Protein AF-0000000081456941 (afdb_homodimer)

Organism: Populus tomentosa (NCBI:txid118781)

pLDDT: mean 88.55, std 9.68, range [48.91, 98.5]

Structure (mmCIF, N/CA/C/O backbone):
data_AF-0000000081456941-model_v1
#
loop_
_entity.id
_entity.type
_entity.pdbx_description
1 polymer 'CASP-like protein'
#
loop_
_atom_site.group_PDB
_atom_site.id
_atom_site.type_symbol
_atom_site.label_atom_id
_atom_site.label_alt_id
_atom_site.label_comp_id
_atom_site.label_asym_id
_atom_site.label_entity_id
_atom_site.label_seq_id
_atom_site.pdbx_PDB_ins_code
_atom_site.Cartn_x
_atom_site.Cartn_y
_atom_site.Cartn_z
_atom_site.occupancy
_atom_site.B_iso_or_equiv
_atom_site.auth_seq_id
_atom_site.auth_comp_id
_atom_site.auth_asym_id
_atom_site.auth_atom_id
_atom_site.pdbx_PDB_model_num
ATOM 1 N N . MET A 1 1 ? -12.617 25.594 14.82 1 48.91 1 MET A N 1
ATOM 2 C CA . MET A 1 1 ? -11.734 24.562 14.281 1 48.91 1 MET A CA 1
ATOM 3 C C . MET A 1 1 ? -12.297 24 12.984 1 48.91 1 MET A C 1
ATOM 5 O O . MET A 1 1 ? -13.484 23.688 12.891 1 48.91 1 MET A O 1
ATOM 9 N N . ASP A 1 2 ? -11.742 24.172 11.812 1 57.53 2 ASP A N 1
ATOM 10 C CA . ASP A 1 2 ? -12.273 23.844 10.492 1 57.53 2 ASP A CA 1
ATOM 11 C C . ASP A 1 2 ? -12.57 22.359 10.367 1 57.53 2 ASP A C 1
ATOM 13 O O . ASP A 1 2 ? -11.68 21.531 10.555 1 57.53 2 ASP A O 1
ATOM 17 N N . ASP A 1 3 ? -13.789 21.969 10.523 1 68.81 3 ASP A N 1
ATOM 18 C CA . ASP A 1 3 ? -14.312 20.609 10.398 1 68.81 3 ASP A CA 1
ATOM 19 C C . ASP A 1 3 ? -13.906 19.984 9.07 1 68.81 3 ASP A C 1
ATOM 21 O O . ASP A 1 3 ? -14.117 20.578 8.008 1 68.81 3 ASP A O 1
ATOM 25 N N . VAL A 1 4 ? -12.93 19.141 8.945 1 76.06 4 VAL A N 1
ATOM 26 C CA . VAL A 1 4 ? -12.586 18.391 7.746 1 76.06 4 VAL A CA 1
ATOM 27 C C . VAL A 1 4 ? -13.633 17.297 7.5 1 76.06 4 VAL A C 1
ATOM 29 O O . VAL A 1 4 ? -13.797 16.391 8.312 1 76.06 4 VAL A O 1
ATOM 32 N N . PRO A 1 5 ? -14.383 17.562 6.379 1 79.94 5 PRO A N 1
ATOM 33 C CA . PRO A 1 5 ? -15.344 16.5 6.051 1 79.94 5 PRO A CA 1
ATOM 34 C C . PRO A 1 5 ? -14.688 15.141 5.852 1 79.94 5 PRO A C 1
ATOM 36 O O . PRO A 1 5 ? -13.641 15.047 5.203 1 79.94 5 PRO A O 1
ATOM 39 N N . GLY A 1 6 ? -15.148 14.102 6.645 1 83.69 6 GLY A N 1
ATOM 40 C CA . GLY A 1 6 ? -14.586 12.766 6.512 1 83.69 6 GLY A CA 1
ATOM 41 C C . GLY A 1 6 ? -13.75 12.344 7.707 1 83.69 6 GLY A C 1
ATOM 42 O O . GLY A 1 6 ? -13.359 11.188 7.82 1 83.69 6 GLY A O 1
ATOM 43 N N . SER A 1 7 ? -13.508 13.359 8.445 1 86.44 7 SER A N 1
ATOM 44 C CA . SER A 1 7 ? -12.766 13.023 9.656 1 86.44 7 SER A CA 1
ATOM 45 C C . SER A 1 7 ? -13.656 12.305 10.664 1 86.44 7 SER 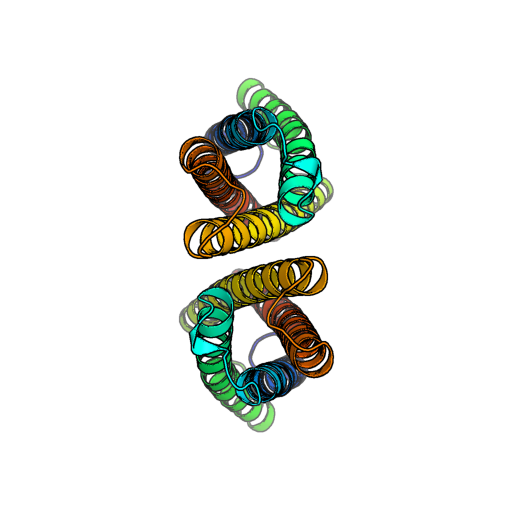A C 1
ATOM 47 O O . SER A 1 7 ? -14.883 12.258 10.5 1 86.44 7 SER A O 1
ATOM 49 N N . VAL A 1 8 ? -12.977 11.773 11.562 1 88.12 8 VAL A N 1
ATOM 50 C CA . VAL A 1 8 ? -13.664 10.969 12.57 1 88.12 8 VAL A CA 1
ATOM 51 C C . VAL A 1 8 ? -14.758 11.797 13.234 1 88.12 8 VAL A C 1
ATOM 53 O O . VAL A 1 8 ? -14.547 12.969 13.555 1 88.12 8 VAL A O 1
ATOM 56 N N . GLY A 1 9 ? -15.984 11.32 13.305 1 88.31 9 GLY A N 1
ATOM 57 C CA . GLY A 1 9 ? -17.094 11.992 13.961 1 88.31 9 GLY A CA 1
ATOM 58 C C . GLY A 1 9 ? -18.031 12.695 12.992 1 88.31 9 GLY A C 1
ATOM 59 O O . GLY A 1 9 ? -18.953 13.398 13.406 1 88.31 9 GLY A O 1
ATOM 60 N N . THR A 1 10 ? -17.797 12.531 11.742 1 90.88 10 THR A N 1
ATOM 61 C CA . THR A 1 10 ? -18.656 13.148 10.734 1 90.88 10 THR A CA 1
ATOM 62 C C . THR A 1 10 ? -19.5 12.086 10.016 1 90.88 10 THR A C 1
ATOM 64 O O . THR A 1 10 ? -19.234 10.891 10.141 1 90.88 10 THR A O 1
ATOM 67 N N . SER A 1 11 ? -20.5 12.547 9.328 1 91.69 11 SER A N 1
ATOM 68 C CA . SER A 1 11 ? -21.344 11.641 8.562 1 91.69 11 SER A CA 1
ATOM 69 C C . SER A 1 11 ? -20.578 11.016 7.406 1 91.69 11 SER A C 1
ATOM 71 O O . SER A 1 11 ? -20.812 9.852 7.055 1 91.69 11 SER A O 1
ATOM 73 N N . ALA A 1 12 ? -19.672 11.742 6.844 1 92.56 12 ALA A N 1
ATOM 74 C CA . ALA A 1 12 ? -18.859 11.227 5.742 1 92.56 12 ALA A CA 1
ATOM 75 C C . ALA A 1 12 ? -17.953 10.102 6.215 1 92.56 12 ALA A C 1
ATOM 77 O O . ALA A 1 12 ? -17.797 9.094 5.52 1 92.56 12 ALA A O 1
ATOM 78 N N . SER A 1 13 ? -17.422 10.336 7.316 1 93.94 13 SER A N 1
ATOM 79 C CA . SER A 1 13 ? -16.578 9.281 7.887 1 93.94 13 SER A CA 1
ATOM 80 C C . SER A 1 13 ? -17.406 8.039 8.195 1 93.94 13 SER A C 1
ATOM 82 O O . SER A 1 13 ? -16.938 6.914 7.992 1 93.94 13 SER A O 1
ATOM 84 N N . PHE A 1 14 ? -18.562 8.234 8.633 1 94.62 14 PHE A N 1
ATOM 85 C CA . PHE A 1 14 ? -19.453 7.125 8.922 1 94.62 14 PHE A CA 1
ATOM 86 C C . PHE A 1 14 ? -19.75 6.328 7.652 1 94.62 14 PHE A C 1
ATOM 88 O O . PHE A 1 14 ? -19.719 5.094 7.668 1 94.62 14 PHE A O 1
ATOM 95 N N . SER A 1 15 ? -20.016 6.984 6.602 1 95.56 15 SER A N 1
ATOM 96 C CA . SER A 1 15 ? -20.266 6.332 5.32 1 95.56 15 SER A CA 1
ATOM 97 C C . SER A 1 15 ? -19.047 5.574 4.824 1 95.56 15 SER A C 1
ATOM 99 O O . SER A 1 15 ? -19.172 4.48 4.266 1 95.56 15 SER A O 1
ATOM 101 N N . LEU A 1 16 ? -17.891 6.129 4.965 1 96.19 16 LEU A N 1
ATOM 102 C CA . LEU A 1 16 ? -16.656 5.473 4.562 1 96.19 16 LEU A CA 1
ATOM 103 C C . LEU A 1 16 ? -16.453 4.168 5.328 1 96.19 16 LEU A C 1
ATOM 105 O O . LEU A 1 16 ? -16.109 3.141 4.738 1 96.19 16 LEU A O 1
ATOM 109 N N . ARG A 1 17 ? -16.734 4.203 6.586 1 96.75 17 ARG A N 1
ATOM 110 C CA . ARG A 1 17 ? -16.562 3.025 7.434 1 96.75 17 ARG A CA 1
ATOM 111 C C . ARG A 1 17 ? -17.562 1.941 7.074 1 96.75 17 ARG A C 1
ATOM 113 O O . ARG A 1 17 ? -17.234 0.754 7.066 1 96.75 17 ARG A O 1
ATOM 120 N N . LEU A 1 18 ? -18.719 2.355 6.777 1 96.81 18 LEU A N 1
ATOM 121 C CA . LEU A 1 18 ? -19.719 1.388 6.367 1 96.81 18 LEU A CA 1
ATOM 122 C C . LEU A 1 18 ? -19.328 0.71 5.059 1 96.81 18 LEU A C 1
ATOM 124 O O . LEU A 1 18 ? -19.5 -0.5 4.902 1 96.81 18 LEU A O 1
ATOM 128 N N . GLY A 1 19 ? -18.859 1.546 4.227 1 97.31 19 GLY A N 1
ATOM 129 C CA . GLY A 1 19 ? -18.375 0.982 2.979 1 97.31 19 GLY A CA 1
ATOM 130 C C . GLY A 1 19 ? -17.25 -0.016 3.178 1 97.31 19 GLY A C 1
ATOM 131 O O . GLY A 1 19 ? -17.219 -1.067 2.533 1 97.31 19 GLY A O 1
ATOM 132 N N . GLN A 1 20 ? -16.344 0.307 4.043 1 97.38 20 GLN A N 1
ATOM 133 C CA . GLN A 1 20 ? -15.242 -0.598 4.363 1 97.38 20 GLN A CA 1
ATOM 134 C C . GLN A 1 20 ? -15.766 -1.934 4.887 1 97.38 20 GLN A C 1
ATOM 136 O O . GLN A 1 20 ? -15.266 -2.994 4.504 1 97.38 20 GLN A O 1
ATOM 141 N N . ILE A 1 21 ? -16.766 -1.88 5.695 1 97.94 21 ILE A N 1
ATOM 142 C CA . ILE A 1 21 ? -17.328 -3.088 6.281 1 97.94 21 ILE A CA 1
ATOM 143 C C . ILE A 1 21 ? -17.984 -3.932 5.191 1 97.94 21 ILE A C 1
ATOM 145 O O . ILE A 1 21 ? -17.781 -5.148 5.133 1 97.94 21 ILE A O 1
ATOM 149 N N . ILE A 1 22 ? -18.641 -3.309 4.336 1 98.25 22 ILE A N 1
ATOM 150 C CA . ILE A 1 22 ? -19.391 -4.008 3.289 1 98.25 22 ILE A CA 1
ATOM 151 C C . ILE A 1 22 ? -18.406 -4.668 2.32 1 98.25 22 ILE A C 1
ATOM 153 O O . ILE A 1 22 ? -18.531 -5.859 2.018 1 98.25 22 ILE A O 1
ATOM 157 N N . PHE A 1 23 ? -17.422 -3.967 1.903 1 98.5 23 PHE A N 1
ATOM 158 C CA . PHE A 1 23 ? -16.484 -4.496 0.917 1 98.5 23 PHE A CA 1
ATOM 159 C C . PHE A 1 23 ? -15.57 -5.539 1.545 1 98.5 23 PHE A C 1
ATOM 161 O O . PHE A 1 23 ? -15.211 -6.523 0.897 1 98.5 23 PHE A O 1
ATOM 168 N N . SER A 1 24 ? -15.211 -5.32 2.758 1 98.06 24 SER A N 1
ATOM 169 C CA . SER A 1 24 ? -14.391 -6.32 3.43 1 98.06 24 SER A CA 1
ATOM 170 C C . SER A 1 24 ? -15.172 -7.605 3.676 1 98.06 24 SER A C 1
ATOM 172 O O . SER A 1 24 ? -14.641 -8.703 3.516 1 98.06 24 SER A O 1
ATOM 174 N N . SER A 1 25 ? -16.406 -7.473 4.059 1 97.69 25 SER A N 1
ATOM 175 C CA . SER A 1 25 ? -17.25 -8.648 4.27 1 97.69 25 SER A CA 1
ATOM 176 C C . SER A 1 25 ? -17.484 -9.398 2.963 1 97.69 25 SER A C 1
ATOM 178 O O . SER A 1 25 ? -17.438 -10.633 2.934 1 97.69 25 SER A O 1
ATOM 180 N N . ALA A 1 26 ? -17.734 -8.648 1.964 1 97.38 26 ALA A N 1
ATOM 181 C CA . ALA A 1 26 ? -17.922 -9.266 0.653 1 97.38 26 ALA A CA 1
ATOM 182 C C . ALA A 1 26 ? -16.656 -10.016 0.217 1 97.38 26 ALA A C 1
ATOM 184 O O . ALA A 1 26 ? -16.75 -11.141 -0.288 1 97.38 26 ALA A O 1
ATOM 185 N N . SER A 1 27 ? -15.516 -9.383 0.381 1 96.81 27 SER A N 1
ATOM 186 C CA . SER A 1 27 ? -14.258 -10.039 0.045 1 96.81 27 SER A CA 1
ATOM 187 C C . SER A 1 27 ? -14.086 -11.344 0.814 1 96.81 27 SER A C 1
ATOM 189 O O . SER A 1 27 ? -13.719 -12.367 0.235 1 96.81 27 SER A O 1
ATOM 191 N N . LEU A 1 28 ? -14.398 -11.281 2.043 1 94.62 28 LEU A N 1
ATOM 192 C CA . LEU A 1 28 ? -14.297 -12.469 2.887 1 94.62 28 LEU A CA 1
ATOM 193 C C . LEU A 1 28 ? -15.266 -13.547 2.426 1 94.62 28 LEU A C 1
ATOM 195 O O . LEU A 1 28 ? -14.906 -14.727 2.369 1 94.62 28 LEU A O 1
ATOM 199 N N . LEU A 1 29 ? -16.406 -13.156 2.092 1 93.75 29 LEU A N 1
ATOM 200 C CA . LEU A 1 29 ? -17.453 -14.094 1.665 1 93.75 29 LEU A CA 1
ATOM 201 C C . LEU A 1 29 ? -17.047 -14.805 0.377 1 93.75 29 LEU A C 1
ATOM 203 O O . LEU A 1 29 ? -17.094 -16.031 0.3 1 93.75 29 LEU A O 1
ATOM 207 N N . PHE A 1 30 ? -16.594 -14.031 -0.588 1 92.94 30 PHE A N 1
ATOM 208 C CA . PHE A 1 30 ? -16.219 -14.609 -1.876 1 92.94 30 PHE A CA 1
ATOM 209 C C . PHE A 1 30 ? -14.984 -15.492 -1.741 1 92.94 30 PHE A C 1
ATOM 211 O O . PHE A 1 30 ? -14.852 -16.484 -2.457 1 92.94 30 PHE A O 1
ATOM 218 N N . MET A 1 31 ? -14.109 -15.117 -0.838 1 91 31 MET A N 1
ATOM 219 C CA . MET A 1 31 ? -12.914 -15.93 -0.621 1 91 31 MET A CA 1
ATOM 220 C C . MET A 1 31 ? -13.258 -17.219 0.102 1 91 31 MET A C 1
ATOM 222 O O . MET A 1 31 ? -12.68 -18.266 -0.182 1 91 31 MET A O 1
ATOM 226 N N . SER A 1 32 ? -14.117 -17.25 0.944 1 85.06 32 SER A N 1
ATOM 227 C CA . SER A 1 32 ? -14.422 -18.391 1.783 1 85.06 32 SER A CA 1
ATOM 228 C C . SER A 1 32 ? -15.352 -19.375 1.066 1 85.06 32 SER A C 1
ATOM 230 O O . SER A 1 32 ? -15.43 -20.547 1.434 1 85.06 32 SER A O 1
ATOM 232 N N . LEU A 1 33 ? -16 -18.906 0.105 1 80.62 33 LEU A N 1
ATOM 233 C CA . LEU A 1 33 ? -16.859 -19.812 -0.657 1 80.62 33 LEU A CA 1
ATOM 234 C C . LEU A 1 33 ? -16.031 -20.734 -1.546 1 80.62 33 LEU A C 1
ATOM 236 O O . LEU A 1 33 ? -16.547 -21.719 -2.076 1 80.62 33 LEU A O 1
ATOM 240 N N . GLY A 1 34 ? -14.734 -20.562 -1.394 1 64.81 34 GLY A N 1
ATOM 241 C CA . GLY A 1 34 ? -13.852 -21.391 -2.203 1 64.81 34 GLY A CA 1
ATOM 242 C C . GLY A 1 34 ? -13.328 -22.609 -1.462 1 64.81 34 GLY A C 1
ATOM 243 O O . GLY A 1 34 ? -13.211 -22.594 -0.235 1 64.81 34 GLY A O 1
ATOM 244 N N . VAL A 1 35 ? -13.242 -23.766 -2.105 1 64.75 35 VAL A N 1
ATOM 245 C CA . VAL A 1 35 ? -12.938 -25.078 -1.555 1 64.75 35 VAL A CA 1
ATOM 246 C C . VAL A 1 35 ? -11.492 -25.109 -1.058 1 64.75 35 VAL A C 1
ATOM 248 O O . VAL A 1 35 ? -11.203 -25.672 0 1 64.75 35 VAL A O 1
ATOM 251 N N . GLU A 1 36 ? -10.523 -24.516 -1.86 1 70.06 36 GLU A N 1
ATOM 252 C CA . GLU A 1 36 ? -9.133 -24.812 -1.527 1 70.06 36 GLU A CA 1
ATOM 253 C C . GLU A 1 36 ? -8.359 -23.547 -1.211 1 70.06 36 GLU A C 1
ATOM 255 O O . GLU A 1 36 ? -7.176 -23.438 -1.547 1 70.06 36 GLU A O 1
ATOM 260 N N . PHE A 1 37 ? -8.883 -22.625 -0.448 1 68.44 37 PHE A N 1
ATOM 261 C CA . PHE A 1 37 ? -8.172 -21.359 -0.267 1 68.44 37 PHE A CA 1
ATOM 262 C C . PHE A 1 37 ? -7.023 -21.531 0.727 1 68.44 37 PHE A C 1
ATOM 264 O O . PHE A 1 37 ? -6.016 -20.828 0.643 1 68.44 37 PHE A O 1
ATOM 271 N N . TYR A 1 38 ? -7.098 -22.609 1.555 1 74.44 38 TYR A N 1
ATOM 272 C CA . TYR A 1 38 ? -6.105 -22.766 2.611 1 74.44 38 TYR A CA 1
ATOM 273 C C . TYR A 1 38 ? -4.762 -23.203 2.037 1 74.44 38 TYR A C 1
ATOM 275 O O . TYR A 1 38 ? -3.732 -23.109 2.711 1 74.44 38 TYR A O 1
ATOM 283 N N . SER A 1 39 ? -4.738 -23.469 0.807 1 77.75 39 SER A N 1
ATOM 284 C CA . SER A 1 39 ? -3.502 -23.969 0.211 1 77.75 39 SER A CA 1
ATOM 285 C C . SER A 1 39 ? -2.617 -22.812 -0.26 1 77.75 39 SER A C 1
ATOM 287 O O . SER A 1 39 ? -1.428 -23 -0.521 1 77.75 39 SER A O 1
ATOM 289 N N . TYR A 1 40 ? -3.297 -21.609 -0.272 1 84.12 40 TYR A N 1
ATOM 290 C CA . TYR A 1 40 ? -2.525 -20.469 -0.767 1 84.12 40 TYR A CA 1
ATOM 291 C C . TYR A 1 40 ? -2.305 -19.438 0.333 1 84.12 40 TYR A C 1
ATOM 293 O O . TYR A 1 40 ? -3.264 -18.953 0.932 1 84.12 40 TYR A O 1
ATOM 301 N N . THR A 1 41 ? -1.08 -19.062 0.597 1 89.44 41 THR A N 1
ATOM 302 C CA . THR A 1 41 ? -0.713 -18.094 1.632 1 89.44 41 THR A CA 1
ATOM 303 C C . THR A 1 41 ? -1.361 -16.734 1.364 1 89.44 41 THR A C 1
ATOM 305 O O . THR A 1 41 ? -1.803 -16.062 2.295 1 89.44 41 THR A O 1
ATOM 308 N N . ALA A 1 42 ? -1.403 -16.422 0.077 1 92.62 42 ALA A N 1
ATOM 309 C CA . ALA A 1 42 ? -1.988 -15.133 -0.291 1 92.62 42 ALA A CA 1
ATOM 310 C C . ALA A 1 42 ? -3.463 -15.07 0.098 1 92.62 42 ALA A C 1
ATOM 312 O O . ALA A 1 42 ? -3.941 -14.039 0.577 1 92.62 42 ALA A O 1
ATOM 313 N N . PHE A 1 43 ? -4.195 -16.141 -0.033 1 91.88 43 PHE A N 1
ATOM 314 C CA . PHE A 1 43 ? -5.617 -16.188 0.282 1 91.88 43 PHE A CA 1
ATOM 315 C C . PHE A 1 43 ? -5.84 -16.172 1.79 1 91.88 43 PHE A C 1
ATOM 317 O O . PHE A 1 43 ? -6.734 -15.484 2.283 1 91.88 43 PHE A O 1
ATOM 324 N N . CYS A 1 44 ? -4.988 -16.922 2.42 1 92.62 44 CYS A N 1
ATOM 325 C CA . CYS A 1 44 ? -5.066 -16.906 3.877 1 92.62 44 CYS A CA 1
ATOM 326 C C . CYS A 1 44 ? -4.762 -15.516 4.422 1 92.62 44 CYS A C 1
ATOM 328 O O . CYS A 1 44 ? -5.402 -15.062 5.375 1 92.62 44 CYS A O 1
ATOM 330 N N . TYR A 1 45 ? -3.812 -14.883 3.787 1 94.88 45 TYR A N 1
ATOM 331 C CA . TYR A 1 45 ? -3.463 -13.523 4.18 1 94.88 45 TYR A CA 1
ATOM 332 C C . TYR A 1 45 ? -4.641 -12.578 3.969 1 94.88 45 TYR A C 1
ATOM 334 O O . TYR A 1 45 ? -4.969 -11.781 4.852 1 94.88 45 TYR A O 1
ATOM 342 N N . LEU A 1 46 ? -5.281 -12.656 2.898 1 95.62 46 LEU A N 1
ATOM 343 C CA . LEU A 1 46 ? -6.422 -11.797 2.605 1 95.62 46 LEU A CA 1
ATOM 344 C C . LEU A 1 46 ? -7.551 -12.031 3.605 1 95.62 46 LEU A C 1
ATOM 346 O O . LEU A 1 46 ? -8.125 -11.078 4.137 1 95.62 46 LEU A O 1
ATOM 350 N N . VAL A 1 47 ? -7.836 -13.281 3.924 1 94.88 47 VAL A N 1
ATOM 351 C CA . VAL A 1 47 ? -8.906 -13.625 4.855 1 94.88 47 VAL A CA 1
ATOM 352 C C . VAL A 1 47 ? -8.586 -13.07 6.242 1 94.88 47 VAL A C 1
ATOM 354 O O . VAL A 1 47 ? -9.453 -12.5 6.906 1 94.88 47 VAL A O 1
ATOM 357 N N . THR A 1 48 ? -7.348 -13.172 6.617 1 95.06 48 THR A N 1
ATOM 358 C CA . THR A 1 48 ? -6.926 -12.695 7.93 1 95.06 48 THR A CA 1
ATOM 359 C C . THR A 1 48 ? -7.082 -11.18 8.031 1 95.06 48 THR A C 1
ATOM 361 O O . THR A 1 48 ? -7.648 -10.672 9 1 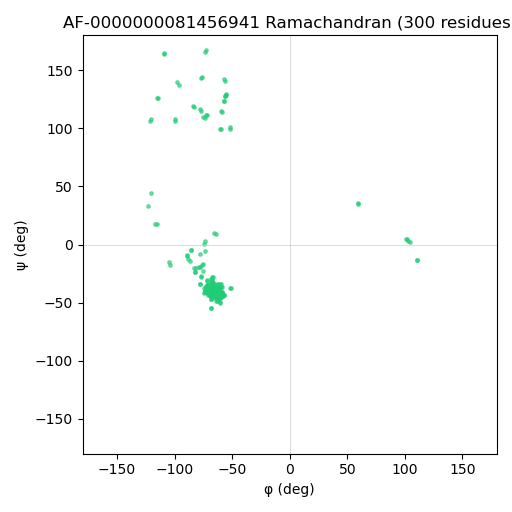95.06 48 THR A O 1
ATOM 364 N N . ILE A 1 49 ? -6.652 -10.516 6.988 1 96.88 49 ILE A N 1
ATOM 365 C CA . ILE A 1 49 ? -6.66 -9.055 7.043 1 96.88 49 ILE A CA 1
ATOM 366 C C . ILE A 1 49 ? -8.094 -8.547 6.922 1 96.88 49 ILE A C 1
ATOM 368 O O . ILE A 1 49 ? -8.477 -7.59 7.605 1 96.88 49 ILE A O 1
ATOM 372 N N . MET A 1 50 ? -8.906 -9.172 6.051 1 97.12 50 MET A N 1
ATOM 373 C CA . MET A 1 50 ? -10.305 -8.766 5.953 1 97.12 50 MET A CA 1
ATOM 374 C C . MET A 1 50 ? -11.039 -9.023 7.27 1 97.12 50 MET A C 1
ATOM 376 O O . MET A 1 50 ? -11.906 -8.242 7.668 1 97.12 50 MET A O 1
ATOM 380 N N . GLY A 1 51 ? -10.68 -10.094 7.898 1 96.06 51 GLY A N 1
ATOM 381 C CA . GLY A 1 51 ? -11.234 -10.375 9.211 1 96.06 51 GLY A CA 1
ATOM 382 C C . GLY A 1 51 ? -10.875 -9.336 10.25 1 96.06 51 GLY A C 1
ATOM 383 O O . GLY A 1 51 ? -11.672 -9.055 11.156 1 96.06 51 GLY A O 1
ATOM 384 N N . LEU A 1 52 ? -9.703 -8.805 10.125 1 96 52 LEU A N 1
ATOM 385 C CA . LEU A 1 52 ? -9.258 -7.766 11.047 1 96 52 LEU A CA 1
ATOM 386 C C . LEU A 1 52 ? -9.875 -6.418 10.688 1 96 52 LEU A C 1
ATOM 388 O O . LEU A 1 52 ? -10.203 -5.629 11.578 1 96 52 LEU A O 1
ATOM 392 N N . ALA A 1 53 ? -10.055 -6.219 9.406 1 97.19 53 ALA A N 1
ATOM 393 C CA . ALA A 1 53 ? -10.562 -4.938 8.914 1 97.19 53 ALA A CA 1
ATOM 394 C C . ALA A 1 53 ? -12.016 -4.73 9.336 1 97.19 53 ALA A C 1
ATOM 396 O O . ALA A 1 53 ? -12.43 -3.602 9.617 1 97.19 53 ALA A O 1
ATOM 397 N N . ILE A 1 54 ? -12.758 -5.73 9.438 1 97.81 54 ILE A N 1
ATOM 398 C CA . ILE A 1 54 ? -14.188 -5.633 9.727 1 97.81 54 ILE A CA 1
ATOM 399 C C . ILE A 1 54 ? -14.391 -5.137 11.156 1 97.81 54 ILE A C 1
ATOM 401 O O . ILE A 1 54 ? -15.062 -4.129 11.383 1 97.81 54 ILE A O 1
ATOM 405 N N . PRO A 1 55 ? -13.82 -5.766 12.164 1 97.62 55 PRO A N 1
ATOM 406 C CA . PRO A 1 55 ? -14.031 -5.234 13.516 1 97.62 55 PRO A CA 1
ATOM 407 C C . PRO A 1 55 ? -13.453 -3.832 13.695 1 97.62 55 PRO A C 1
ATOM 409 O O . PRO A 1 55 ? -14.016 -3.021 14.438 1 97.62 55 PRO A O 1
ATOM 412 N N . TRP A 1 56 ? -12.344 -3.566 13.102 1 96.88 56 TRP A N 1
ATOM 413 C CA . TRP A 1 56 ? -11.766 -2.23 13.203 1 96.88 56 TRP A CA 1
ATOM 414 C C . TRP A 1 56 ? -12.719 -1.184 12.633 1 96.88 56 TRP A C 1
ATOM 416 O O . TRP A 1 56 ? -13.047 -0.203 13.305 1 96.88 56 TRP A O 1
ATOM 426 N N . SER A 1 57 ? -13.203 -1.407 11.477 1 97.12 57 SER A N 1
ATOM 427 C CA . SER A 1 57 ? -14.109 -0.463 10.836 1 97.12 57 SER A CA 1
ATOM 428 C C . SER A 1 57 ? -15.445 -0.4 11.57 1 97.12 57 SER A C 1
ATOM 430 O O . SER A 1 57 ? -16.078 0.66 11.633 1 97.12 57 SER A O 1
ATOM 432 N N . PHE A 1 58 ? -15.844 -1.468 12.141 1 97.31 58 PHE A N 1
ATOM 433 C CA . PHE A 1 58 ? -17.094 -1.508 12.875 1 97.31 58 PHE A CA 1
ATOM 434 C C . PHE A 1 58 ? -17.016 -0.657 14.141 1 97.31 58 PHE A C 1
ATOM 436 O O . PHE A 1 58 ? -17.938 0.112 14.438 1 97.31 58 PHE A O 1
ATOM 443 N N . THR A 1 59 ? -15.969 -0.784 14.805 1 96.5 59 THR A N 1
ATOM 444 C CA . THR A 1 59 ? -15.766 -0.007 16.016 1 96.5 59 THR A CA 1
ATOM 445 C C . THR A 1 59 ? -15.742 1.487 15.711 1 96.5 59 THR A C 1
ATOM 447 O O . THR A 1 59 ? -16.406 2.277 16.391 1 96.5 59 THR A O 1
ATOM 450 N N . LEU A 1 60 ? -15.07 1.8 14.688 1 95.38 60 LEU A N 1
ATOM 451 C CA . LEU A 1 60 ? -14.961 3.211 14.336 1 95.38 60 LEU A CA 1
ATOM 452 C C . LEU A 1 60 ? -16.281 3.736 13.789 1 95.38 60 LEU A C 1
ATOM 454 O O . LEU A 1 60 ? -16.625 4.906 13.984 1 95.38 60 LEU A O 1
ATOM 458 N N . ALA A 1 61 ? -17 2.873 13.156 1 95.81 61 ALA A N 1
ATOM 459 C CA . ALA A 1 61 ? -18.328 3.273 12.68 1 95.81 61 ALA A CA 1
ATOM 460 C C . ALA A 1 61 ? -19.25 3.611 13.844 1 95.81 61 ALA A C 1
ATOM 462 O O . ALA A 1 61 ? -20.031 4.562 13.773 1 95.81 61 ALA A O 1
ATOM 463 N N . ILE A 1 62 ? -19.156 2.869 14.859 1 95.19 62 ILE A N 1
ATOM 464 C CA . ILE A 1 62 ? -19.969 3.131 16.047 1 95.19 62 ILE A CA 1
ATOM 465 C C . ILE A 1 62 ? -19.578 4.477 16.656 1 95.19 62 ILE A C 1
ATOM 467 O O . ILE A 1 62 ? -20.438 5.273 17.016 1 95.19 62 ILE A O 1
ATOM 471 N N . VAL A 1 63 ? -18.297 4.723 16.75 1 92.31 63 VAL A N 1
ATOM 472 C CA . VAL A 1 63 ? -17.797 5.98 17.297 1 92.31 63 VAL A CA 1
ATOM 473 C C . VAL A 1 63 ? -18.281 7.145 16.438 1 92.31 63 VAL A C 1
ATOM 475 O O . VAL A 1 63 ? -18.75 8.156 16.953 1 92.31 63 VAL A O 1
ATOM 478 N N . ASP A 1 64 ? -18.172 6.973 15.172 1 93.12 64 ASP A N 1
ATOM 479 C CA . ASP A 1 64 ? -18.625 8.008 14.25 1 93.12 64 ASP A CA 1
ATOM 480 C C . ASP A 1 64 ? -20.125 8.242 14.375 1 93.12 64 ASP A C 1
ATOM 482 O O . ASP A 1 64 ? -20.578 9.383 14.414 1 93.12 64 ASP A O 1
ATOM 486 N N . GLY A 1 65 ? -20.812 7.176 14.43 1 92.19 65 GLY A N 1
ATOM 487 C CA . GLY A 1 65 ? -22.25 7.285 14.578 1 92.19 65 GLY A CA 1
ATOM 488 C C . GLY A 1 65 ? -22.672 7.977 15.867 1 92.19 65 GLY A C 1
ATOM 489 O O . GLY A 1 65 ? -23.562 8.828 15.867 1 92.19 65 GLY A O 1
ATOM 490 N N . TYR A 1 66 ? -22.016 7.59 16.922 1 91.62 66 TYR A N 1
ATOM 491 C CA . TYR A 1 66 ? -22.297 8.211 18.203 1 91.62 66 TYR A CA 1
ATOM 492 C C . TYR A 1 66 ? -21.984 9.695 18.172 1 91.62 66 TYR A C 1
ATOM 494 O O . TYR A 1 66 ? -22.766 10.516 18.672 1 91.62 66 TYR A O 1
ATOM 502 N N . SER A 1 67 ? -20.922 10.016 17.656 1 90.75 67 SER A N 1
ATOM 503 C CA . SER A 1 67 ? -20.5 11.414 17.578 1 90.75 67 SER A CA 1
ATOM 504 C C . SER A 1 67 ? -21.453 12.234 16.719 1 90.75 67 SER A C 1
ATOM 506 O O . SER A 1 67 ? -21.734 13.398 17.031 1 90.75 67 SER A O 1
ATOM 508 N N . VAL A 1 68 ? -21.922 11.703 15.68 1 89.5 68 VAL A N 1
ATOM 509 C CA . VAL A 1 68 ? -22.859 12.406 14.805 1 89.5 68 VAL A CA 1
ATOM 510 C C . VAL A 1 68 ? -24.188 12.602 15.523 1 89.5 68 VAL A C 1
ATOM 512 O O . VAL A 1 68 ? -24.828 13.648 15.383 1 89.5 68 VAL A O 1
ATOM 515 N N . LEU A 1 69 ? -24.578 11.656 16.281 1 91.12 69 LEU A N 1
ATOM 516 C CA . LEU A 1 69 ? -25.844 11.719 17 1 91.12 69 LEU A CA 1
ATOM 517 C C . LEU A 1 69 ? -25.781 12.734 18.141 1 91.12 69 LEU A C 1
ATOM 519 O O . LEU A 1 69 ? -26.719 13.516 18.328 1 91.12 69 LEU A O 1
ATOM 523 N N . VAL A 1 70 ? -24.656 12.742 18.906 1 89.06 70 VAL A N 1
ATOM 524 C CA . VAL A 1 70 ? -24.531 13.617 20.062 1 89.06 70 VAL A CA 1
ATOM 525 C C . VAL A 1 70 ? -23.938 14.953 19.641 1 89.06 70 VAL A C 1
ATOM 527 O O . VAL A 1 70 ? -24 15.93 20.391 1 89.06 70 VAL A O 1
ATOM 530 N N . LYS A 1 71 ? -23.453 15.133 18.406 1 83.88 71 LYS A N 1
ATOM 531 C CA . LYS A 1 71 ? -22.875 16.359 17.875 1 83.88 71 LYS A CA 1
ATOM 532 C C . LYS A 1 71 ? -21.656 16.797 18.688 1 83.88 71 LYS A C 1
ATOM 534 O O . LYS A 1 71 ? -21.5 17.984 18.984 1 83.88 71 LYS A O 1
ATOM 539 N N . CYS A 1 72 ? -20.875 15.781 19.172 1 80.19 72 CYS A N 1
ATOM 540 C CA . CYS A 1 72 ? -19.641 16.047 19.891 1 80.19 72 CYS A CA 1
ATOM 541 C C . CYS A 1 72 ? -18.453 15.375 19.188 1 80.19 72 CYS A C 1
ATOM 543 O O . CYS A 1 72 ? -18.344 14.148 19.203 1 80.19 72 CYS A O 1
ATOM 545 N N . PRO A 1 73 ? -17.719 16.234 18.578 1 74.88 73 PRO A N 1
ATOM 546 C CA . PRO A 1 73 ? -16.594 15.648 17.859 1 74.88 73 PRO A CA 1
ATOM 547 C C . PRO A 1 73 ? -15.438 15.258 18.781 1 74.88 73 PRO A C 1
ATOM 549 O O . PRO A 1 73 ? -15.242 15.875 19.828 1 74.88 73 PRO A O 1
ATOM 552 N N . ILE A 1 74 ? -14.805 14.148 18.438 1 73.25 74 ILE A N 1
ATOM 553 C CA . ILE A 1 74 ? -13.609 13.703 19.156 1 73.25 74 ILE A CA 1
ATOM 554 C C . ILE A 1 74 ? -12.422 14.586 18.781 1 73.25 74 ILE A C 1
ATOM 556 O O . ILE A 1 74 ? -12.031 14.648 17.609 1 73.25 74 ILE A O 1
ATOM 560 N N . ARG A 1 75 ? -11.977 15.406 19.688 1 75.69 75 ARG A N 1
ATOM 561 C CA . ARG A 1 75 ? -10.914 16.359 19.391 1 75.69 75 ARG A CA 1
ATOM 562 C C . ARG A 1 75 ? -9.664 16.062 20.203 1 75.69 75 ARG A C 1
ATOM 564 O O . ARG A 1 75 ? -8.703 16.828 20.188 1 75.69 75 ARG A O 1
ATOM 571 N N . GLN A 1 76 ? -9.664 14.844 20.703 1 84.44 76 GLN A N 1
ATOM 572 C CA . GLN A 1 76 ? -8.453 14.492 21.453 1 84.44 76 GLN A CA 1
ATOM 573 C C . GLN A 1 76 ? -7.355 14.008 20.5 1 84.44 76 GLN A C 1
ATOM 575 O O . GLN A 1 76 ? -7.512 12.992 19.828 1 84.44 76 GLN A O 1
ATOM 580 N N . PRO A 1 77 ? -6.262 14.703 20.484 1 85.38 77 PRO A N 1
ATOM 581 C CA . PRO A 1 77 ? -5.191 14.383 19.547 1 85.38 77 PRO A CA 1
ATOM 582 C C . PRO A 1 77 ? -4.641 12.977 19.719 1 85.38 77 PRO A C 1
ATOM 584 O O . PRO A 1 77 ? -4.238 12.336 18.75 1 85.38 77 PRO A O 1
ATOM 587 N N . GLY A 1 78 ? -4.598 12.484 20.906 1 88.31 78 GLY A N 1
ATOM 588 C CA . GLY A 1 78 ? -4.113 11.141 21.141 1 88.31 78 GLY A CA 1
ATOM 589 C C . GLY A 1 78 ? -4.961 10.07 20.469 1 88.31 78 GLY A C 1
ATOM 590 O O . GLY A 1 78 ? -4.43 9.148 19.859 1 88.31 78 GLY A O 1
ATOM 591 N N . ILE A 1 79 ? -6.227 10.242 20.672 1 87.75 79 ILE A N 1
ATOM 592 C CA . ILE A 1 79 ? -7.164 9.297 20.078 1 87.75 79 ILE A CA 1
ATOM 593 C C . ILE A 1 79 ? -7.105 9.398 18.547 1 87.75 79 ILE A C 1
ATOM 595 O O . ILE A 1 79 ? -7.109 8.375 17.859 1 87.75 79 ILE A O 1
ATOM 599 N N . LEU A 1 80 ? -6.984 10.555 18.031 1 89.12 80 LEU A N 1
ATOM 600 C CA . LEU A 1 80 ? -6.902 10.773 16.594 1 89.12 80 LEU A CA 1
ATOM 601 C C . LEU A 1 80 ? -5.633 10.156 16.016 1 89.12 80 LEU A C 1
ATOM 603 O O . LEU A 1 80 ? -5.652 9.594 14.922 1 89.12 80 LEU A O 1
ATOM 607 N N . LEU A 1 81 ? -4.602 10.266 16.781 1 88.62 81 LEU A N 1
ATOM 608 C CA . LEU A 1 81 ? -3.344 9.664 16.344 1 88.62 81 LEU A CA 1
ATOM 609 C C . LEU A 1 81 ? -3.469 8.148 16.25 1 88.62 81 LEU A C 1
ATO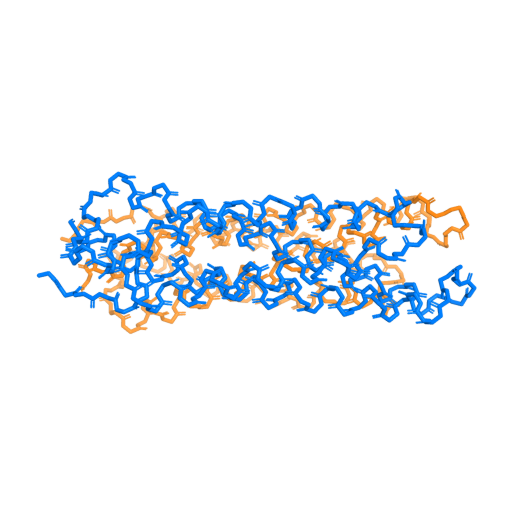M 611 O O . LEU A 1 81 ? -2.955 7.539 15.305 1 88.62 81 LEU A O 1
ATOM 615 N N . ILE A 1 82 ? -4.102 7.559 17.141 1 91.25 82 ILE A N 1
ATOM 616 C CA . ILE A 1 82 ? -4.305 6.113 17.141 1 91.25 82 ILE A CA 1
ATOM 617 C C . ILE A 1 82 ? -5.164 5.715 15.945 1 91.25 82 ILE A C 1
ATOM 619 O O . ILE A 1 82 ? -4.887 4.715 15.273 1 91.25 82 ILE A O 1
ATOM 623 N N . ILE A 1 83 ? -6.121 6.473 15.641 1 92.44 83 ILE A N 1
ATOM 624 C CA . ILE A 1 83 ? -7.031 6.184 14.539 1 92.44 83 ILE A CA 1
ATOM 625 C C . ILE A 1 83 ? -6.289 6.32 13.211 1 92.44 83 ILE A C 1
ATOM 627 O O . ILE A 1 83 ? -6.41 5.465 12.328 1 92.44 83 ILE A O 1
ATOM 631 N N . VAL A 1 84 ? -5.527 7.336 13.125 1 90.38 84 VAL A N 1
ATOM 632 C CA . VAL A 1 84 ? -4.789 7.57 11.891 1 90.38 84 VAL A CA 1
ATOM 633 C C . VAL A 1 84 ? -3.775 6.449 11.672 1 90.38 84 VAL A C 1
ATOM 635 O O . VAL A 1 84 ? -3.674 5.902 10.578 1 90.38 84 VAL A O 1
ATOM 638 N N . LEU A 1 85 ? -3.096 6.074 12.656 1 89.94 85 LEU A N 1
ATOM 639 C CA . LEU A 1 85 ? -2.096 5.016 12.562 1 89.94 85 LEU A CA 1
ATOM 640 C C . LEU A 1 85 ? -2.758 3.668 12.297 1 89.94 85 LEU A C 1
ATOM 642 O O . LEU A 1 85 ? -2.281 2.893 11.461 1 89.94 85 LEU A O 1
ATOM 646 N N . GLY A 1 86 ? -3.795 3.422 12.977 1 92.56 86 GLY A N 1
ATOM 647 C CA . GLY A 1 86 ? -4.531 2.189 12.75 1 92.56 86 GLY A CA 1
ATOM 648 C C . GLY A 1 86 ? -5.078 2.064 11.344 1 92.56 86 GLY A C 1
ATOM 649 O O . GLY A 1 86 ? -4.941 1.016 10.711 1 92.56 86 GLY A O 1
ATOM 650 N N . ASP A 1 87 ? -5.637 3.109 10.836 1 93.69 87 ASP A N 1
ATOM 651 C CA . ASP A 1 87 ? -6.16 3.131 9.477 1 93.69 87 ASP A CA 1
ATOM 652 C C . ASP A 1 87 ? -5.039 2.973 8.453 1 93.69 87 ASP A C 1
ATOM 654 O O . ASP A 1 87 ? -5.195 2.264 7.457 1 93.69 87 ASP A O 1
ATOM 658 N N . TRP A 1 88 ? -3.998 3.582 8.719 1 91.06 88 TRP A N 1
ATOM 659 C CA . TRP A 1 88 ? -2.871 3.52 7.793 1 91.06 88 TRP A CA 1
ATOM 660 C C . TRP A 1 88 ? -2.289 2.109 7.738 1 91.06 88 TRP A C 1
ATOM 662 O O . TRP A 1 88 ? -2.027 1.581 6.656 1 91.06 88 TRP A O 1
ATOM 672 N N . VAL A 1 89 ? -2.09 1.5 8.828 1 92.81 89 VAL A N 1
ATOM 673 C CA . VAL A 1 89 ? -1.553 0.145 8.898 1 92.81 89 VAL A CA 1
ATOM 674 C C . VAL A 1 89 ? -2.521 -0.831 8.234 1 92.81 89 VAL A C 1
ATOM 676 O O . VAL A 1 89 ? -2.111 -1.664 7.422 1 92.81 89 VAL A O 1
ATOM 679 N N . LEU A 1 90 ? -3.717 -0.669 8.57 1 95.25 90 LEU A N 1
ATOM 680 C CA . LEU A 1 90 ? -4.715 -1.574 8.008 1 95.25 90 LEU A CA 1
ATOM 681 C C . LEU A 1 90 ? -4.824 -1.39 6.5 1 95.25 90 LEU A C 1
ATOM 683 O O . LEU A 1 90 ? -4.902 -2.369 5.758 1 95.25 90 LEU A O 1
ATOM 687 N N . SER A 1 91 ? -4.836 -0.185 6.074 1 94.94 91 SER A N 1
ATOM 688 C CA . SER A 1 91 ? -4.906 0.073 4.637 1 94.94 91 SER A CA 1
ATOM 689 C C . SER A 1 91 ? -3.699 -0.508 3.91 1 94.94 91 SER A C 1
ATOM 691 O O . SER A 1 91 ? -3.836 -1.061 2.816 1 94.94 91 SER A O 1
ATOM 693 N N . THR A 1 92 ? -2.543 -0.404 4.488 1 94.88 92 THR A N 1
ATOM 694 C CA . THR A 1 92 ? -1.33 -0.968 3.906 1 94.88 92 THR A CA 1
ATOM 695 C C . THR A 1 92 ? -1.427 -2.488 3.822 1 94.88 92 THR A C 1
ATOM 697 O O . THR A 1 92 ? -1.089 -3.08 2.795 1 94.88 92 THR A O 1
ATOM 700 N N . LEU A 1 93 ? -1.92 -3.037 4.879 1 96.19 93 LEU A N 1
ATOM 701 C CA . LEU A 1 93 ? -2.045 -4.488 4.918 1 96.19 93 LEU A CA 1
ATOM 702 C C . LEU A 1 93 ? -3.107 -4.969 3.934 1 96.19 93 LEU A C 1
ATOM 704 O O . LEU A 1 93 ? -2.939 -6.008 3.289 1 96.19 93 LEU A O 1
ATOM 708 N N . ILE A 1 94 ? -4.164 -4.223 3.814 1 97.75 94 ILE A N 1
ATOM 709 C CA . ILE A 1 94 ? -5.223 -4.578 2.875 1 97.75 94 ILE A CA 1
ATOM 710 C C . ILE A 1 94 ? -4.688 -4.5 1.446 1 97.75 94 ILE A C 1
ATOM 712 O O . ILE A 1 94 ? -4.949 -5.391 0.631 1 97.75 94 ILE A O 1
ATOM 716 N N . LEU A 1 95 ? -3.979 -3.467 1.194 1 97 95 LEU A N 1
ATOM 717 C CA . LEU A 1 95 ? -3.395 -3.338 -0.136 1 97 95 LEU A CA 1
ATOM 718 C C . LEU A 1 95 ? -2.449 -4.5 -0.43 1 97 95 LEU A C 1
ATOM 720 O O . LEU A 1 95 ? -2.482 -5.07 -1.522 1 97 95 LEU A O 1
ATOM 724 N N . ALA A 1 96 ? -1.662 -4.793 0.548 1 96.94 96 ALA A N 1
ATOM 725 C CA . ALA A 1 96 ? -0.731 -5.906 0.395 1 96.94 96 ALA A CA 1
ATOM 726 C C . ALA A 1 96 ? -1.477 -7.215 0.135 1 96.94 96 ALA A C 1
ATOM 728 O O . ALA A 1 96 ? -1.104 -7.98 -0.754 1 96.94 96 ALA A O 1
ATOM 729 N N . ALA A 1 97 ? -2.469 -7.434 0.849 1 96.81 97 ALA A N 1
ATOM 730 C CA . ALA A 1 97 ? -3.248 -8.664 0.706 1 96.81 97 ALA A CA 1
ATOM 731 C C . ALA A 1 97 ? -3.959 -8.703 -0.643 1 96.81 97 ALA A C 1
ATOM 733 O O . ALA A 1 97 ? -3.984 -9.742 -1.306 1 96.81 97 ALA A O 1
ATOM 734 N N . ALA A 1 98 ? -4.52 -7.602 -1.025 1 97.19 98 ALA A N 1
ATOM 735 C CA . ALA A 1 98 ? -5.242 -7.527 -2.293 1 97.19 98 ALA A CA 1
ATOM 736 C C . ALA A 1 98 ? -4.305 -7.762 -3.473 1 97.19 98 ALA A C 1
ATOM 738 O O . ALA A 1 98 ? -4.625 -8.523 -4.387 1 97.19 98 ALA A O 1
ATOM 739 N N . CYS A 1 99 ? -3.176 -7.203 -3.451 1 96.62 99 CYS A N 1
ATOM 740 C CA . CYS A 1 99 ? -2.217 -7.363 -4.539 1 96.62 99 CYS A CA 1
ATOM 741 C C . CYS A 1 99 ? -1.66 -8.781 -4.574 1 96.62 99 CYS A C 1
ATOM 743 O O . CYS A 1 99 ? -1.449 -9.344 -5.652 1 96.62 99 CYS A O 1
ATOM 745 N N . SER A 1 100 ? -1.401 -9.297 -3.402 1 95.56 100 SER A N 1
ATOM 746 C CA . SER A 1 100 ? -0.934 -10.68 -3.334 1 95.56 100 SER A CA 1
ATOM 747 C C . SER A 1 100 ? -1.964 -11.641 -3.914 1 95.56 100 SER A C 1
ATOM 749 O O . SER A 1 100 ? -1.623 -12.516 -4.715 1 95.56 100 SER A O 1
ATOM 751 N N . THR A 1 101 ? -3.189 -11.453 -3.59 1 94.62 101 THR A N 1
ATOM 752 C CA . THR A 1 101 ? -4.254 -12.328 -4.066 1 94.62 101 THR A CA 1
ATOM 753 C C . THR A 1 101 ? -4.477 -12.141 -5.562 1 94.62 101 THR A C 1
ATOM 755 O O . THR A 1 101 ? -4.625 -13.117 -6.301 1 94.62 101 THR A O 1
ATOM 758 N N . ALA A 1 102 ? -4.504 -10.914 -5.969 1 94.31 102 ALA A N 1
ATOM 759 C CA . ALA A 1 102 ? -4.703 -10.633 -7.387 1 94.31 102 ALA A CA 1
ATOM 760 C C . ALA A 1 102 ? -3.607 -11.273 -8.234 1 94.31 102 ALA A C 1
ATOM 762 O O . ALA A 1 102 ? -3.879 -11.789 -9.32 1 94.31 102 ALA A O 1
ATOM 763 N N . SER A 1 103 ? -2.408 -11.305 -7.777 1 93.56 103 SER A N 1
ATOM 764 C CA . SER A 1 103 ? -1.3 -11.859 -8.547 1 93.56 103 SER A CA 1
ATOM 765 C C . SER A 1 103 ? -1.377 -13.383 -8.594 1 93.56 103 SER A C 1
ATOM 767 O O . SER A 1 103 ? -1.085 -13.992 -9.625 1 93.56 103 SER A O 1
ATOM 769 N N . VAL A 1 104 ? -1.74 -13.977 -7.488 1 90.88 104 VAL A N 1
ATOM 770 C CA . VAL A 1 104 ? -1.876 -15.43 -7.445 1 90.88 104 VAL A CA 1
ATOM 771 C C . VAL A 1 104 ? -3.006 -15.867 -8.375 1 90.88 104 VAL A C 1
ATOM 773 O O . VAL A 1 104 ? -2.863 -16.844 -9.125 1 90.88 104 VAL A O 1
ATOM 776 N N . VAL A 1 105 ? -4.07 -15.148 -8.312 1 90.38 105 VAL A N 1
ATOM 777 C CA . VAL A 1 105 ? -5.203 -15.492 -9.164 1 90.38 105 VAL A CA 1
ATOM 778 C C . VAL A 1 105 ? -4.801 -15.352 -10.633 1 90.38 105 VAL A C 1
ATOM 780 O O . VAL A 1 105 ? -5.176 -16.172 -11.469 1 90.38 105 VAL A O 1
ATOM 783 N N . ASP A 1 106 ? -4.078 -14.391 -10.961 1 89.69 106 ASP A N 1
ATOM 784 C CA . ASP A 1 106 ? -3.592 -14.188 -12.32 1 89.69 106 ASP A CA 1
ATOM 785 C C . ASP A 1 106 ? -2.723 -15.359 -12.773 1 89.69 106 ASP A C 1
ATOM 787 O O . ASP A 1 106 ? -2.828 -15.805 -13.922 1 89.69 106 ASP A O 1
ATOM 791 N N . LEU A 1 107 ? -1.917 -15.797 -11.898 1 87.12 107 LEU A N 1
ATOM 792 C CA . LEU A 1 107 ? -1.061 -16.938 -12.227 1 87.12 107 LEU A CA 1
ATOM 793 C C . LEU A 1 107 ? -1.887 -18.203 -12.406 1 87.12 107 LEU A C 1
ATOM 795 O O . LEU A 1 107 ? -1.649 -18.969 -13.344 1 87.12 107 LEU A O 1
ATOM 799 N N . LEU A 1 108 ? -2.846 -18.359 -11.57 1 84.62 108 LEU A N 1
ATOM 800 C CA . LEU A 1 108 ? -3.686 -19.547 -11.641 1 84.62 108 LEU A CA 1
ATOM 801 C C . LEU A 1 108 ? -4.535 -19.547 -12.906 1 84.62 108 LEU A C 1
ATOM 803 O O . LEU A 1 108 ? -4.816 -20.609 -13.469 1 84.62 108 LEU A O 1
ATOM 807 N N . LEU A 1 109 ? -4.836 -18.422 -13.328 1 84.44 109 LEU A N 1
ATOM 808 C CA . LEU A 1 109 ? -5.652 -18.297 -14.531 1 84.44 109 LEU A CA 1
ATOM 809 C C . LEU A 1 109 ? -4.82 -18.547 -15.781 1 84.44 109 LEU A C 1
ATOM 811 O O . LEU A 1 109 ? -5.34 -19.062 -16.781 1 84.44 109 LEU A O 1
ATOM 815 N N . HIS A 1 110 ? -3.555 -18.312 -15.758 1 80.12 110 HIS A N 1
ATOM 816 C CA . HIS A 1 110 ? -2.734 -18.391 -16.953 1 80.12 110 HIS A CA 1
ATOM 817 C C . HIS A 1 110 ? -1.877 -19.656 -16.969 1 80.12 110 HIS A C 1
ATOM 819 O O . HIS A 1 110 ? -1.265 -20 -17.984 1 80.12 110 HIS A O 1
ATOM 825 N N . THR A 1 111 ? -1.803 -20.234 -15.828 1 75.88 111 THR A N 1
ATOM 826 C CA . THR A 1 111 ? -1.04 -21.484 -15.82 1 75.88 111 THR A CA 1
ATOM 827 C C . THR A 1 111 ? -1.872 -22.625 -16.391 1 75.88 111 THR A C 1
ATOM 829 O O . THR A 1 111 ? -2.998 -22.859 -15.938 1 75.88 111 THR A O 1
ATOM 832 N N . ASN A 1 112 ? -1.363 -23.156 -17.531 1 67.44 112 ASN A N 1
ATOM 833 C CA . ASN A 1 112 ? -1.986 -24.328 -18.141 1 67.44 112 ASN A CA 1
ATOM 834 C C . ASN A 1 112 ? -1.98 -25.516 -17.188 1 67.44 112 ASN A C 1
ATOM 836 O O . ASN A 1 112 ? -0.932 -25.891 -16.656 1 67.44 112 ASN A O 1
ATOM 840 N N . GLY A 1 113 ? -3.156 -25.984 -16.75 1 63.88 113 GLY A N 1
ATOM 841 C CA . GLY A 1 113 ? -3.287 -27.125 -15.867 1 63.88 113 GLY A CA 1
ATOM 842 C C . GLY A 1 113 ? -3.576 -26.734 -14.43 1 63.88 113 GLY A C 1
ATOM 843 O O . GLY A 1 113 ? -3.4 -27.531 -13.508 1 63.88 113 GLY A O 1
ATOM 844 N N . SER A 1 114 ? -3.709 -25.484 -14.312 1 63.22 114 SER A N 1
ATOM 845 C CA . SER A 1 114 ? -4.043 -25.031 -12.969 1 63.22 114 SER A CA 1
ATOM 846 C C . SER A 1 114 ? -5.309 -25.719 -12.453 1 63.22 114 SER A C 1
ATOM 848 O O . SER A 1 114 ? -6.227 -25.984 -13.227 1 63.22 114 SER A O 1
ATOM 850 N N . PRO A 1 115 ? -5.082 -26.234 -11.219 1 67.62 115 PRO A N 1
ATOM 851 C CA . PRO A 1 115 ? -6.227 -26.922 -10.617 1 67.62 115 PRO A CA 1
ATOM 852 C C . PRO A 1 115 ? -7.387 -25.984 -10.305 1 67.62 115 PRO A C 1
ATOM 854 O O . PRO A 1 115 ? -8.391 -26.406 -9.727 1 67.62 115 PRO A O 1
ATOM 857 N N . CYS A 1 116 ? -7.262 -24.781 -10.805 1 73.31 116 CYS A N 1
ATOM 858 C CA . CYS A 1 116 ? -8.32 -23.844 -10.406 1 73.31 116 CYS A CA 1
ATOM 859 C C . CYS A 1 116 ? -9.367 -23.703 -11.5 1 73.31 116 CYS A C 1
ATOM 861 O O . CYS A 1 116 ? -9.094 -23.125 -12.555 1 73.31 116 CYS A O 1
ATOM 863 N N . PRO A 1 117 ? -10.539 -24.312 -11.242 1 78.75 117 PRO A N 1
ATOM 864 C CA . PRO A 1 117 ? -11.625 -24.109 -12.203 1 78.75 117 PRO A CA 1
ATOM 865 C C . PRO A 1 117 ? -11.969 -22.641 -12.398 1 78.75 117 PRO A C 1
ATOM 867 O O . PRO A 1 117 ? -11.828 -21.828 -11.469 1 78.75 117 PRO A O 1
ATOM 870 N N . PRO A 1 118 ? -12.289 -22.281 -13.625 1 79.62 118 PRO A N 1
ATOM 871 C CA . PRO A 1 118 ? -12.547 -20.875 -13.953 1 79.62 118 PRO A CA 1
ATOM 872 C C . PRO A 1 118 ? -13.57 -20.234 -13.016 1 79.62 118 PRO A C 1
ATOM 874 O O . PRO A 1 118 ? -13.445 -19.047 -12.68 1 79.62 118 PRO A O 1
ATOM 877 N N . LYS A 1 119 ? -14.617 -20.938 -12.586 1 82.31 119 LYS A N 1
ATOM 878 C CA . LYS A 1 119 ? -15.633 -20.375 -11.695 1 82.31 119 LYS A CA 1
ATOM 879 C C . LYS A 1 119 ? -15.039 -20 -10.344 1 82.31 119 LYS A C 1
ATOM 881 O O . LYS A 1 119 ? -15.336 -18.938 -9.797 1 82.31 119 LYS A O 1
ATOM 886 N N . ILE A 1 120 ? -14.227 -20.828 -9.82 1 82.62 120 ILE A N 1
ATOM 887 C CA . ILE A 1 120 ? -13.594 -20.609 -8.531 1 82.62 120 ILE A CA 1
ATOM 888 C C . ILE A 1 120 ? -12.578 -19.469 -8.648 1 82.62 120 ILE A C 1
ATOM 890 O O . ILE A 1 120 ? -12.5 -18.594 -7.789 1 82.62 120 ILE A O 1
ATOM 894 N N . CYS A 1 121 ? -11.922 -19.406 -9.711 1 84.88 121 CYS A N 1
ATOM 895 C CA . CYS A 1 121 ? -10.93 -18.359 -9.93 1 84.88 121 CYS A CA 1
ATOM 896 C C . CYS A 1 121 ? -11.594 -16.984 -10.062 1 84.88 121 CYS A C 1
ATOM 898 O O . CYS A 1 121 ? -11.047 -15.977 -9.617 1 84.88 121 CYS A O 1
ATOM 900 N N . SER A 1 122 ? -12.727 -17.047 -10.703 1 88.31 122 SER A N 1
ATOM 901 C CA . SER A 1 122 ? -13.453 -15.789 -10.828 1 88.31 122 SER A CA 1
ATOM 902 C C . SER A 1 122 ? -13.891 -15.266 -9.469 1 88.31 122 SER A C 1
ATOM 904 O O . SER A 1 122 ? -13.891 -14.055 -9.234 1 88.31 122 SER A O 1
ATOM 906 N N . ARG A 1 123 ? -14.273 -16.094 -8.578 1 89.94 123 ARG A N 1
ATOM 907 C CA . ARG A 1 123 ? -14.648 -15.703 -7.227 1 89.94 123 ARG A CA 1
ATOM 908 C C . ARG A 1 123 ? -13.469 -15.062 -6.496 1 89.94 123 ARG A C 1
ATOM 910 O O . ARG A 1 123 ? -13.641 -14.07 -5.789 1 89.94 123 ARG A O 1
ATOM 917 N N . TYR A 1 124 ? -12.305 -15.625 -6.668 1 90.38 124 TYR A N 1
ATOM 918 C CA . TYR A 1 124 ? -11.117 -15.062 -6.035 1 90.38 124 TYR A CA 1
ATOM 919 C C . TYR A 1 124 ? -10.781 -13.703 -6.621 1 90.38 124 TYR A C 1
ATOM 921 O O . TYR A 1 124 ? -10.344 -12.797 -5.902 1 90.38 124 TYR A O 1
ATOM 929 N N . GLN A 1 125 ? -11.078 -13.594 -7.895 1 92.94 125 GLN A N 1
ATOM 930 C CA . GLN A 1 125 ? -10.836 -12.305 -8.539 1 92.94 125 GLN A CA 1
ATOM 931 C C . GLN A 1 125 ? -11.766 -11.227 -7.988 1 92.94 125 GLN A C 1
ATOM 933 O O . GLN A 1 125 ? -11.344 -10.094 -7.746 1 92.94 125 GLN A O 1
ATOM 938 N N . ILE A 1 126 ? -12.961 -11.547 -7.82 1 94.81 126 ILE A N 1
ATOM 939 C CA . ILE A 1 126 ? -13.938 -10.609 -7.273 1 94.81 126 ILE A CA 1
ATOM 940 C C . ILE A 1 126 ? -13.57 -10.273 -5.828 1 94.81 126 ILE A C 1
ATOM 942 O O . ILE A 1 126 ? -13.703 -9.125 -5.398 1 94.81 126 ILE A O 1
ATOM 946 N N . SER A 1 127 ? -13.156 -11.312 -5.137 1 94.94 127 SER A N 1
ATOM 947 C CA . SER A 1 127 ? -12.727 -11.078 -3.762 1 94.94 127 SER A CA 1
ATOM 948 C C . SER A 1 127 ? -11.594 -10.055 -3.705 1 94.94 127 SER A C 1
ATOM 950 O O . SER A 1 127 ? -11.617 -9.141 -2.883 1 94.94 127 SER A O 1
ATOM 952 N N . ALA A 1 128 ? -10.656 -10.211 -4.574 1 95.75 128 ALA A N 1
ATOM 953 C CA . ALA A 1 128 ? -9.547 -9.266 -4.625 1 95.75 128 ALA A CA 1
ATOM 954 C C . ALA A 1 128 ? -10.039 -7.863 -4.984 1 95.75 128 ALA A C 1
ATOM 956 O O . ALA A 1 128 ? -9.578 -6.871 -4.406 1 95.75 128 ALA A O 1
ATOM 957 N N . ALA A 1 129 ? -10.93 -7.777 -5.887 1 97.06 129 ALA A N 1
ATOM 958 C CA . ALA A 1 129 ? -11.477 -6.484 -6.289 1 97.06 129 ALA A CA 1
ATOM 959 C C . ALA A 1 129 ? -12.172 -5.793 -5.121 1 97.06 129 ALA A C 1
ATOM 961 O O . ALA A 1 129 ? -12.023 -4.586 -4.93 1 97.06 129 ALA A O 1
ATOM 962 N N . MET A 1 130 ? -12.867 -6.531 -4.387 1 98.06 130 MET A N 1
ATOM 963 C CA . MET A 1 130 ? -13.555 -5.988 -3.221 1 98.06 130 MET A CA 1
ATOM 964 C C . MET A 1 130 ? -12.555 -5.512 -2.172 1 98.06 130 MET A C 1
ATOM 966 O O . MET A 1 130 ? -12.773 -4.496 -1.51 1 98.06 130 MET A O 1
ATOM 970 N N . ALA A 1 131 ? -11.531 -6.27 -2.051 1 97.81 131 ALA A N 1
ATOM 971 C CA . ALA A 1 131 ? -10.492 -5.863 -1.111 1 97.81 131 ALA A CA 1
ATOM 972 C C . ALA A 1 131 ? -9.852 -4.547 -1.54 1 97.81 131 ALA A C 1
ATOM 974 O O . ALA A 1 131 ? -9.531 -3.703 -0.7 1 97.81 131 ALA A O 1
ATOM 975 N N . PHE A 1 132 ? -9.672 -4.297 -2.846 1 97.88 132 PHE A N 1
ATOM 976 C CA . PHE A 1 132 ? -9.117 -3.041 -3.348 1 97.88 132 PHE A CA 1
ATOM 977 C C . PHE A 1 132 ? -10.055 -1.878 -3.039 1 97.88 132 PHE A C 1
ATOM 979 O O . PHE A 1 132 ? -9.602 -0.787 -2.688 1 97.88 132 PHE A O 1
ATOM 986 N N . LEU A 1 133 ? -11.25 -2.166 -3.146 1 97.69 133 LEU A N 1
ATOM 987 C CA . LEU A 1 133 ? -12.227 -1.124 -2.838 1 97.69 133 LEU A CA 1
ATOM 988 C C . LEU A 1 133 ? -12.203 -0.78 -1.352 1 97.69 133 LEU A C 1
ATOM 990 O O . LEU A 1 133 ? -12.273 0.394 -0.98 1 97.69 133 LEU A O 1
ATOM 994 N N . SER A 1 134 ? -12.094 -1.806 -0.543 1 97.62 134 SER A N 1
ATOM 995 C CA . SER A 1 134 ? -11.977 -1.574 0.893 1 97.62 134 SER A CA 1
ATOM 996 C C . SER A 1 134 ? -10.711 -0.784 1.22 1 97.62 134 SER A C 1
ATOM 998 O O . SER A 1 134 ? -10.734 0.098 2.08 1 97.62 134 SER A O 1
ATOM 1000 N N . TRP A 1 135 ? -9.664 -1.133 0.555 1 97.12 135 TRP A N 1
ATOM 1001 C CA . TRP A 1 135 ? -8.414 -0.402 0.736 1 97.12 135 TRP A CA 1
ATOM 1002 C C . TRP A 1 135 ? -8.586 1.07 0.378 1 97.12 135 TRP A C 1
ATOM 1004 O O . TRP A 1 135 ? -8.125 1.951 1.108 1 97.12 135 TRP A O 1
ATOM 1014 N N . PHE A 1 136 ? -9.242 1.37 -0.731 1 95.81 136 PHE A N 1
ATOM 1015 C CA . PHE A 1 136 ? -9.438 2.738 -1.197 1 95.81 136 PHE A CA 1
ATOM 1016 C C . PHE A 1 136 ? -10.203 3.555 -0.164 1 95.81 136 PHE A C 1
ATOM 1018 O O . PHE A 1 136 ? -9.844 4.699 0.123 1 95.81 136 PHE A O 1
ATOM 1025 N N . LEU A 1 137 ? -11.148 3.014 0.401 1 96.12 137 LEU A N 1
ATOM 1026 C CA . LEU A 1 137 ? -11.953 3.707 1.403 1 96.12 137 LEU A CA 1
ATOM 1027 C C . LEU A 1 137 ? -11.156 3.898 2.693 1 96.12 137 LEU A C 1
ATOM 1029 O O . LEU A 1 137 ? -11.242 4.953 3.328 1 96.12 137 LEU A O 1
ATOM 1033 N N . SER A 1 138 ? -10.406 2.848 3.051 1 94.81 138 SER A N 1
ATOM 1034 C CA . SER A 1 138 ? -9.594 2.943 4.262 1 94.81 138 SER A CA 1
ATOM 1035 C C . SER A 1 138 ? -8.492 3.99 4.109 1 94.81 138 SER A C 1
ATOM 1037 O O . SER A 1 138 ? -8.195 4.727 5.055 1 94.81 138 SER A O 1
ATOM 1039 N N . MET A 1 139 ? -7.984 4.07 2.939 1 92.62 139 MET A N 1
ATOM 1040 C CA . MET A 1 139 ? -6.961 5.074 2.672 1 92.62 139 MET A CA 1
ATOM 1041 C C . MET A 1 139 ? -7.547 6.48 2.727 1 92.62 139 MET A C 1
ATOM 1043 O O . MET A 1 139 ? -6.938 7.391 3.287 1 92.62 139 MET A O 1
ATOM 1047 N N . ALA A 1 140 ? -8.656 6.621 2.172 1 91.62 140 ALA A N 1
ATOM 1048 C CA . ALA A 1 140 ? -9.336 7.914 2.227 1 91.62 140 ALA A CA 1
ATOM 1049 C C . ALA A 1 140 ? -9.602 8.336 3.67 1 91.62 140 ALA A C 1
ATOM 1051 O O . ALA A 1 140 ? -9.352 9.484 4.043 1 91.62 140 ALA A O 1
ATOM 1052 N N . SER A 1 141 ? -10.023 7.398 4.449 1 91.88 141 SER A N 1
ATOM 1053 C CA . SER A 1 141 ? -10.273 7.688 5.855 1 91.88 141 SER A CA 1
ATOM 1054 C C . SER A 1 141 ? -8.992 8.102 6.574 1 91.88 141 SER A C 1
ATOM 1056 O O . SER A 1 141 ? -9 9.039 7.375 1 91.88 141 SER A O 1
ATOM 1058 N N . SER A 1 142 ? -7.953 7.469 6.336 1 89.5 142 SER A N 1
ATOM 1059 C CA . SER A 1 142 ? -6.672 7.781 6.961 1 89.5 142 SER A CA 1
ATOM 1060 C C . SER A 1 142 ? -6.184 9.164 6.559 1 89.5 142 SER A C 1
ATOM 1062 O O . SER A 1 142 ? -5.68 9.922 7.391 1 89.5 142 SER A O 1
ATOM 1064 N N . LEU A 1 143 ? -6.352 9.5 5.355 1 84.81 143 LEU A N 1
ATOM 1065 C CA . LEU A 1 143 ? -5.887 10.789 4.852 1 84.81 143 LEU A CA 1
ATOM 1066 C C . LEU A 1 143 ? -6.699 11.93 5.453 1 84.81 143 LEU A C 1
ATOM 1068 O O . LEU A 1 143 ? -6.141 12.969 5.82 1 84.81 143 LEU A O 1
ATOM 1072 N N . PHE A 1 144 ? -7.992 11.758 5.566 1 88 144 PHE A N 1
ATOM 1073 C CA . PHE A 1 144 ? -8.836 12.797 6.145 1 88 144 PHE A CA 1
ATOM 1074 C C . PHE A 1 144 ? -8.484 13.023 7.609 1 88 144 PHE A C 1
ATOM 1076 O O . PHE A 1 144 ? -8.422 14.172 8.062 1 88 144 PHE A O 1
ATOM 1083 N N . ASN A 1 145 ? -8.266 12.008 8.258 1 87.5 145 ASN A N 1
ATOM 1084 C CA . ASN A 1 145 ? -7.914 12.141 9.664 1 87.5 145 ASN A CA 1
ATOM 1085 C C . ASN A 1 145 ? -6.512 12.711 9.836 1 87.5 145 ASN A C 1
ATOM 1087 O O . ASN A 1 145 ? -6.242 13.43 10.797 1 87.5 145 ASN A O 1
ATOM 1091 N N . LEU A 1 146 ? -5.652 12.359 8.961 1 82.69 146 LEU A N 1
ATOM 1092 C CA . LEU A 1 146 ? -4.301 12.898 9 1 82.69 146 LEU A CA 1
ATOM 1093 C C . LEU A 1 146 ? -4.312 14.406 8.75 1 82.69 146 LEU A C 1
ATOM 1095 O O . LEU A 1 146 ? -3.523 15.148 9.344 1 82.69 146 LEU A O 1
ATOM 1099 N N . TRP A 1 147 ? -5.148 14.781 7.906 1 80.38 147 TRP A N 1
ATOM 1100 C CA . TRP A 1 147 ? -5.281 16.203 7.609 1 80.38 147 TRP A CA 1
ATOM 1101 C C . TRP A 1 147 ? -5.828 16.969 8.812 1 80.38 147 TRP A C 1
ATOM 1103 O O . TRP A 1 147 ? -5.488 18.125 9.031 1 80.38 147 TRP A O 1
ATOM 1113 N N . LEU A 1 148 ? -6.539 16.391 9.617 1 81.38 148 LEU A N 1
ATOM 1114 C CA . LEU A 1 148 ? -7.148 17.016 10.789 1 81.38 148 LEU A CA 1
ATOM 1115 C C . LEU A 1 148 ? -6.164 17.078 11.953 1 81.38 148 LEU A C 1
ATOM 1117 O O . LEU A 1 148 ? -6.23 17.984 12.781 1 81.38 148 LEU A O 1
ATOM 1121 N N . LEU A 1 149 ? -5.211 16.281 12.023 1 80.31 149 LEU A N 1
ATOM 1122 C CA . LEU A 1 149 ? -4.324 16.078 13.164 1 80.31 149 LEU A CA 1
ATOM 1123 C C . LEU A 1 149 ? -3.514 17.344 13.453 1 80.31 149 LEU A C 1
ATOM 1125 O O . LEU A 1 149 ? -3.422 17.781 14.602 1 80.31 149 LEU A O 1
ATOM 1129 N N . PRO A 1 150 ? -3.01 18.062 12.516 1 73.75 150 PRO A N 1
ATOM 1130 C CA . PRO A 1 150 ? -2.246 19.266 12.836 1 73.75 150 PRO A CA 1
ATOM 1131 C C . PRO A 1 150 ? -3.137 20.438 13.258 1 73.75 150 PRO A C 1
ATOM 1133 O O . PRO A 1 150 ? -2.652 21.406 13.852 1 73.75 150 PRO A O 1
ATOM 1136 N N . SER A 1 151 ? -4.328 20.391 12.992 1 72.75 151 SER A N 1
ATOM 1137 C CA . SER A 1 151 ? -5.234 21.5 13.312 1 72.75 151 SER A CA 1
ATOM 1138 C C . SER A 1 151 ? -5.754 21.375 14.742 1 72.75 151 SER A C 1
ATOM 1140 O O . SER A 1 151 ? -6.426 22.281 15.242 1 72.75 151 SER A O 1
ATOM 1142 N N . LEU A 1 152 ? -5.375 20.281 15.336 1 73.94 152 LEU A N 1
ATOM 1143 C CA . LEU A 1 152 ? -5.824 20.125 16.719 1 73.94 152 LEU A CA 1
ATOM 1144 C C . LEU A 1 152 ? -4.75 20.594 17.688 1 73.94 152 LEU A C 1
ATOM 1146 O O . LEU A 1 152 ? -3.557 20.531 17.391 1 73.94 152 LEU A O 1
ATOM 1150 N N . MET B 1 1 ? 9.992 28.469 11.312 1 49.19 1 MET B N 1
ATOM 1151 C CA . MET B 1 1 ? 9.273 27.328 10.75 1 49.19 1 MET B CA 1
ATOM 1152 C C . MET B 1 1 ? 9.922 26.016 11.172 1 49.19 1 MET B C 1
ATOM 1154 O O . MET B 1 1 ? 11.141 25.875 11.086 1 49.19 1 MET B O 1
ATOM 1158 N N . ASP B 1 2 ? 9.383 25.172 11.992 1 57.25 2 ASP B N 1
ATOM 1159 C CA . ASP B 1 2 ? 9.984 24 12.633 1 57.25 2 ASP B CA 1
ATOM 1160 C C . ASP B 1 2 ? 10.461 22.984 11.586 1 57.25 2 ASP B C 1
ATOM 1162 O O . ASP B 1 2 ? 9.672 22.547 10.742 1 57.25 2 ASP B O 1
ATOM 1166 N N . ASP B 1 3 ? 11.711 22.969 11.281 1 68.25 3 ASP B N 1
ATOM 1167 C CA . ASP B 1 3 ? 12.422 22.094 10.352 1 68.25 3 ASP B CA 1
ATOM 1168 C C . ASP B 1 3 ? 12.125 20.625 10.656 1 68.25 3 ASP B C 1
ATOM 1170 O O . ASP B 1 3 ? 12.273 20.172 11.797 1 68.25 3 ASP B O 1
ATOM 1174 N N . VAL B 1 4 ? 11.25 19.891 9.992 1 75.69 4 VAL B N 1
ATOM 1175 C CA . VAL B 1 4 ? 11.039 18.453 10.125 1 75.69 4 VAL B CA 1
ATOM 1176 C C . VAL B 1 4 ? 12.211 17.703 9.492 1 75.69 4 VAL B C 1
ATOM 1178 O O . VAL B 1 4 ? 12.43 17.797 8.281 1 75.69 4 VAL B O 1
ATOM 1181 N N . PRO B 1 5 ? 12.969 17.062 10.43 1 79.5 5 PRO B N 1
ATOM 1182 C CA . PRO B 1 5 ? 14.055 16.25 9.875 1 79.5 5 PRO B CA 1
ATOM 1183 C C . PRO B 1 5 ? 13.562 15.188 8.898 1 79.5 5 PRO B C 1
ATOM 1185 O O . PRO B 1 5 ? 12.562 14.516 9.164 1 79.5 5 PRO B O 1
ATOM 1188 N N . GLY B 1 6 ? 14.094 15.195 7.617 1 82.94 6 GLY B N 1
ATOM 1189 C CA . GLY B 1 6 ? 13.688 14.203 6.633 1 82.94 6 GLY B CA 1
ATOM 1190 C C . GLY B 1 6 ? 12.852 14.789 5.508 1 82.94 6 GLY B C 1
ATOM 1191 O O . GLY B 1 6 ? 12.578 14.109 4.516 1 82.94 6 GLY B O 1
ATOM 1192 N N . SER B 1 7 ? 12.461 15.961 5.812 1 85.94 7 SER B N 1
ATOM 1193 C CA . SER B 1 7 ? 11.703 16.609 4.746 1 85.94 7 SER B CA 1
ATOM 1194 C C . SER B 1 7 ? 12.617 17.016 3.596 1 85.94 7 SER B C 1
ATOM 1196 O O . SER B 1 7 ? 13.844 16.969 3.721 1 85.94 7 SER B O 1
ATOM 1198 N N . VAL B 1 8 ? 11.945 17.328 2.59 1 87.56 8 VAL B N 1
ATOM 1199 C CA . VAL B 1 8 ? 12.664 17.672 1.364 1 87.56 8 VAL B CA 1
ATOM 1200 C C . VAL B 1 8 ? 13.633 18.812 1.638 1 87.56 8 VAL B C 1
ATOM 1202 O O . VAL B 1 8 ? 13.289 19.781 2.326 1 87.56 8 VAL B O 1
ATOM 1205 N N . GLY B 1 9 ? 14.898 18.672 1.282 1 87.88 9 GLY B N 1
ATOM 1206 C CA . GLY B 1 9 ? 15.906 19.719 1.441 1 87.88 9 GLY B CA 1
ATOM 1207 C C . GLY B 1 9 ? 16.812 19.484 2.637 1 87.88 9 GLY B C 1
ATOM 1208 O O . GLY B 1 9 ? 17.641 20.344 2.963 1 87.88 9 GLY B O 1
ATOM 1209 N N . THR B 1 10 ? 16.656 18.391 3.283 1 90.56 10 THR B N 1
ATOM 1210 C CA . THR B 1 10 ? 17.484 18.078 4.434 1 90.56 10 THR B CA 1
ATOM 1211 C C . THR B 1 10 ? 18.453 16.938 4.102 1 90.56 10 THR B C 1
ATOM 1213 O O . THR B 1 10 ? 18.312 16.266 3.08 1 90.56 10 THR B O 1
ATOM 1216 N N . SER B 1 11 ? 19.453 16.797 4.945 1 91.44 11 SER B N 1
ATOM 1217 C CA . SER B 1 11 ? 20.406 15.711 4.766 1 91.44 11 SER B CA 1
ATOM 1218 C C . SER B 1 11 ? 19.75 14.344 4.965 1 91.44 11 SER B C 1
ATOM 1220 O O . SER B 1 11 ? 20.109 13.375 4.293 1 91.44 11 SER B O 1
ATOM 1222 N N . ALA B 1 12 ? 18.812 14.273 5.848 1 92.25 12 ALA B N 1
ATOM 1223 C CA . ALA B 1 12 ? 18.109 13.023 6.102 1 92.25 12 ALA B CA 1
ATOM 1224 C C . ALA B 1 12 ? 17.281 12.602 4.883 1 92.25 12 ALA B C 1
ATOM 1226 O O . ALA B 1 12 ? 17.25 11.422 4.531 1 92.25 12 ALA B O 1
ATOM 1227 N N . SER B 1 13 ? 16.688 13.555 4.348 1 93.56 13 SER B N 1
ATOM 1228 C CA . SER B 1 13 ? 15.938 13.258 3.129 1 93.56 13 SER B CA 1
ATOM 1229 C C . SER B 1 13 ? 16.859 12.797 2.008 1 93.56 13 SER B C 1
ATOM 1231 O O . SER B 1 13 ? 16.516 11.898 1.239 1 93.56 13 SER B O 1
ATOM 1233 N N . PHE B 1 14 ? 17.969 13.375 1.942 1 94.44 14 PHE B N 1
ATOM 1234 C CA . PHE B 1 14 ? 18.953 12.984 0.94 1 94.44 14 PHE B CA 1
ATOM 1235 C C . PHE B 1 14 ? 19.375 11.539 1.13 1 94.44 14 PHE B C 1
ATOM 1237 O O . PHE B 1 14 ? 19.469 10.781 0.161 1 94.44 14 PHE B O 1
ATOM 1244 N N . SER B 1 15 ? 19.609 11.148 2.322 1 95.31 15 SER B N 1
ATOM 1245 C CA . SER B 1 15 ? 19.984 9.766 2.629 1 95.31 15 SER B CA 1
ATOM 1246 C C . SER B 1 15 ? 18.859 8.797 2.295 1 95.31 15 SER B C 1
ATOM 1248 O O . SER B 1 15 ? 19.109 7.695 1.805 1 95.31 15 SER B O 1
ATOM 1250 N N . LEU B 1 16 ? 17.672 9.148 2.572 1 96 16 LEU B N 1
ATOM 1251 C CA . LEU B 1 16 ? 16.516 8.312 2.256 1 96 16 LEU B CA 1
ATOM 1252 C C . LEU B 1 16 ? 16.406 8.078 0.753 1 96 16 LEU B C 1
ATOM 1254 O O . LEU B 1 16 ? 16.188 6.949 0.31 1 96 16 LEU B O 1
ATOM 1258 N N . ARG B 1 17 ? 16.625 9.102 0.004 1 96.56 17 ARG B N 1
ATOM 1259 C CA . ARG B 1 17 ? 16.516 9.016 -1.449 1 96.56 17 ARG B CA 1
ATOM 1260 C C . ARG B 1 17 ? 17.641 8.156 -2.021 1 96.56 17 ARG B C 1
ATOM 1262 O O . ARG B 1 17 ? 17.422 7.383 -2.957 1 96.56 17 ARG B O 1
ATOM 1269 N N . LEU B 1 18 ? 18.766 8.297 -1.47 1 96.69 18 LEU B N 1
ATOM 1270 C CA . LEU B 1 18 ? 19.875 7.469 -1.918 1 96.69 18 LEU B CA 1
ATOM 1271 C C . LEU B 1 18 ? 19.609 5.996 -1.642 1 96.69 18 LEU B C 1
ATOM 1273 O O . LEU B 1 18 ? 19.891 5.137 -2.48 1 96.69 18 LEU B O 1
ATOM 1277 N N . GLY B 1 19 ? 19.094 5.816 -0.487 1 97.19 19 GLY B N 1
ATOM 1278 C CA . GLY B 1 19 ? 18.719 4.449 -0.164 1 97.19 19 GLY B CA 1
ATOM 1279 C C . GLY B 1 19 ? 17.688 3.879 -1.11 1 97.19 19 GLY B C 1
ATOM 1280 O O . GLY B 1 19 ? 17.781 2.723 -1.526 1 97.19 19 GLY B O 1
ATOM 1281 N N . GLN B 1 20 ? 16.719 4.676 -1.441 1 97.25 20 GLN B N 1
ATOM 1282 C CA . GLN B 1 20 ? 15.688 4.258 -2.389 1 97.25 20 GLN B CA 1
ATOM 1283 C C . GLN B 1 20 ? 16.297 3.883 -3.734 1 97.25 20 GLN B C 1
ATOM 1285 O O . GLN B 1 20 ? 15.914 2.879 -4.34 1 97.25 20 GLN B O 1
ATOM 1290 N N . ILE B 1 21 ? 17.234 4.645 -4.156 1 97.88 21 ILE B N 1
ATOM 1291 C CA . ILE B 1 21 ? 17.891 4.402 -5.441 1 97.88 21 ILE B CA 1
ATOM 1292 C C . ILE B 1 21 ? 18.656 3.088 -5.391 1 97.88 21 ILE B C 1
ATOM 1294 O O . ILE B 1 21 ? 18.578 2.27 -6.309 1 97.88 21 ILE B O 1
ATOM 1298 N N . ILE B 1 22 ? 19.297 2.861 -4.332 1 98.25 22 ILE B N 1
ATOM 1299 C CA . ILE B 1 22 ? 20.141 1.679 -4.191 1 98.25 22 ILE B CA 1
ATOM 1300 C C . ILE B 1 22 ? 19.266 0.427 -4.141 1 98.25 22 ILE B C 1
ATOM 1302 O O . ILE B 1 22 ? 19.516 -0.534 -4.875 1 98.25 22 ILE B O 1
ATOM 1306 N N . PHE B 1 23 ? 18.266 0.448 -3.383 1 98.44 23 PHE B N 1
ATOM 1307 C CA . PHE B 1 23 ? 17.422 -0.731 -3.215 1 98.44 23 PHE B CA 1
ATOM 1308 C C . PHE B 1 23 ? 16.578 -0.974 -4.457 1 98.44 23 PHE B C 1
ATOM 1310 O O . PHE B 1 23 ? 16.328 -2.121 -4.836 1 98.44 23 PHE B O 1
ATOM 1317 N N . SER B 1 24 ? 16.125 0.081 -5.055 1 97.94 24 SER B N 1
ATOM 1318 C CA . SER B 1 24 ? 15.375 -0.09 -6.293 1 97.94 24 SER B CA 1
ATOM 1319 C C . SER B 1 24 ? 16.266 -0.625 -7.414 1 97.94 24 SER B C 1
ATOM 1321 O O . SER B 1 24 ? 15.836 -1.479 -8.195 1 97.94 24 SER B O 1
ATOM 1323 N N . SER B 1 25 ? 17.453 -0.129 -7.492 1 97.56 25 SER B N 1
ATOM 1324 C CA . SER B 1 25 ? 18.391 -0.619 -8.5 1 97.56 25 SER B CA 1
ATOM 1325 C C . SER B 1 25 ? 18.75 -2.082 -8.258 1 97.56 25 SER B C 1
ATOM 1327 O O . SER B 1 25 ? 18.812 -2.873 -9.203 1 97.56 25 SER B O 1
ATOM 1329 N N . ALA B 1 26 ? 18.969 -2.373 -7.039 1 97.25 26 ALA B N 1
ATOM 1330 C CA . ALA B 1 26 ? 19.266 -3.76 -6.691 1 97.25 26 ALA B CA 1
ATOM 1331 C C . ALA B 1 26 ? 18.109 -4.68 -7.059 1 97.25 26 ALA B C 1
ATOM 1333 O O . ALA B 1 26 ? 18.312 -5.758 -7.621 1 97.25 26 ALA B O 1
ATOM 1334 N N . SER B 1 27 ? 16.906 -4.262 -6.727 1 96.69 27 SER B N 1
ATOM 1335 C CA . SER B 1 27 ? 15.727 -5.039 -7.078 1 96.69 27 SER B CA 1
ATOM 1336 C C . SER B 1 27 ? 15.641 -5.266 -8.586 1 96.69 27 SER B C 1
ATOM 1338 O O . SER B 1 27 ? 15.391 -6.383 -9.039 1 96.69 27 SER B O 1
ATOM 1340 N N . LEU B 1 28 ? 15.898 -4.254 -9.289 1 94.69 28 LEU B N 1
ATOM 1341 C CA . LEU B 1 28 ? 15.867 -4.336 -10.742 1 94.69 28 LEU B CA 1
ATOM 1342 C C . LEU B 1 28 ? 16.938 -5.281 -11.258 1 94.69 28 LEU B C 1
ATOM 1344 O O . LEU B 1 28 ? 16.703 -6.086 -12.156 1 94.69 28 LEU B O 1
ATOM 1348 N N . LEU B 1 29 ? 18.062 -5.191 -10.703 1 93.56 29 LEU B N 1
ATOM 1349 C CA . LEU B 1 29 ? 19.203 -6.012 -11.125 1 93.56 29 LEU B CA 1
ATOM 1350 C C . LEU B 1 29 ? 18.906 -7.492 -10.891 1 93.56 29 LEU B C 1
ATOM 1352 O O . LEU B 1 29 ? 19.094 -8.312 -11.789 1 93.56 29 LEU B O 1
ATOM 1356 N N . PHE B 1 30 ? 18.438 -7.809 -9.703 1 92.69 30 PHE B N 1
ATOM 1357 C CA . PHE B 1 30 ? 18.172 -9.203 -9.367 1 92.69 30 PHE B CA 1
ATOM 1358 C C . PHE B 1 30 ? 17.016 -9.75 -10.195 1 92.69 30 PHE B C 1
ATOM 1360 O O . PHE B 1 30 ? 17 -10.938 -10.523 1 92.69 30 PHE B O 1
ATOM 1367 N N . MET B 1 31 ? 16.078 -8.883 -10.523 1 90.56 31 MET B N 1
ATOM 1368 C CA . MET B 1 31 ? 14.953 -9.32 -11.344 1 90.56 31 MET B CA 1
ATOM 1369 C C . MET B 1 31 ? 15.375 -9.516 -12.797 1 90.56 31 MET B C 1
ATOM 1371 O O . MET B 1 31 ? 14.914 -10.445 -13.461 1 90.56 31 MET B O 1
ATOM 1375 N N . SER B 1 32 ? 16.156 -8.781 -13.305 1 85 32 SER B N 1
ATOM 1376 C CA . SER B 1 32 ? 16.516 -8.789 -14.719 1 85 32 SER B CA 1
ATOM 1377 C C . SER B 1 32 ? 17.547 -9.859 -15.023 1 85 32 SER B C 1
ATOM 1379 O O . SER B 1 32 ? 17.719 -10.273 -16.172 1 85 32 SER B O 1
ATOM 1381 N N . LEU B 1 33 ? 18.203 -10.281 -14.062 1 80.19 33 LEU B N 1
ATOM 1382 C CA . LEU B 1 33 ? 19.172 -11.352 -14.281 1 80.19 33 LEU B CA 1
ATOM 1383 C C . LEU B 1 33 ? 18.469 -12.695 -14.469 1 80.19 33 LEU B C 1
ATOM 1385 O O . LEU B 1 33 ? 19.094 -13.68 -14.859 1 80.19 33 LEU B O 1
ATOM 1389 N N . GLY B 1 34 ? 17.172 -12.602 -14.398 1 67 34 GLY B N 1
ATOM 1390 C CA . GLY B 1 34 ? 16.406 -13.828 -14.562 1 67 34 GLY B CA 1
ATOM 1391 C C . GLY B 1 34 ? 15.906 -14.031 -15.977 1 67 34 GLY B C 1
ATOM 1392 O O . GLY B 1 34 ? 15.547 -13.07 -16.656 1 67 34 GLY B O 1
ATOM 1393 N N . VAL B 1 35 ? 15.977 -15.266 -16.578 1 64.56 35 VAL B N 1
ATOM 1394 C CA . VAL B 1 35 ? 15.727 -15.633 -17.953 1 64.56 35 VAL B CA 1
ATOM 1395 C C . VAL B 1 35 ? 14.227 -15.641 -18.234 1 64.56 35 VAL B C 1
ATOM 1397 O O . VAL B 1 35 ? 13.781 -15.344 -19.344 1 64.56 35 VAL B O 1
ATOM 1400 N N . GLU B 1 36 ? 13.398 -15.797 -17.188 1 71.44 36 GLU B N 1
ATOM 1401 C CA . GLU B 1 36 ? 12 -16.031 -17.516 1 71.44 36 GLU B CA 1
ATOM 1402 C C . GLU B 1 36 ? 11.102 -14.984 -16.859 1 71.44 36 GLU B C 1
ATOM 1404 O O . GLU B 1 36 ? 9.922 -15.25 -16.578 1 71.44 36 GLU B O 1
ATOM 1409 N N . PHE B 1 37 ? 11.562 -13.766 -16.703 1 69.94 37 PHE B N 1
ATOM 1410 C CA . PHE B 1 37 ? 10.797 -12.805 -15.922 1 69.94 37 PHE B CA 1
ATOM 1411 C C . PHE B 1 37 ? 9.648 -12.234 -16.75 1 69.94 37 PHE B C 1
ATOM 1413 O O . PHE B 1 37 ? 8.609 -11.867 -16.188 1 69.94 37 PHE B O 1
ATOM 1420 N N . TYR B 1 38 ? 9.75 -12.367 -18.078 1 74.06 38 TYR B N 1
ATOM 1421 C CA . TYR B 1 38 ? 8.734 -11.734 -18.922 1 74.06 38 TYR B CA 1
ATOM 1422 C C . TYR B 1 38 ? 7.453 -12.555 -18.938 1 74.06 38 TYR B C 1
ATOM 1424 O O . TYR B 1 38 ? 6.398 -12.055 -19.344 1 74.06 38 TYR B O 1
ATOM 1432 N N . SER B 1 39 ? 7.5 -13.711 -18.375 1 77 39 SER B N 1
ATOM 1433 C CA . SER B 1 39 ? 6.336 -14.586 -18.422 1 77 39 SER B CA 1
ATOM 1434 C C . SER B 1 39 ? 5.371 -14.305 -17.281 1 77 39 SER B C 1
ATOM 1436 O O . SER B 1 39 ? 4.207 -14.711 -17.328 1 77 39 SER B O 1
ATOM 1438 N N . TYR B 1 40 ? 5.93 -13.531 -16.297 1 83.56 40 TYR B N 1
ATOM 1439 C CA . TYR B 1 40 ? 5.078 -13.281 -15.133 1 83.56 40 TYR B CA 1
ATOM 1440 C C . TYR B 1 40 ? 4.719 -11.805 -15.031 1 83.56 40 TYR B C 1
ATOM 1442 O O . TYR B 1 40 ? 5.602 -10.945 -14.984 1 83.56 40 TYR B O 1
ATOM 1450 N N . THR B 1 41 ? 3.436 -11.469 -14.953 1 88.88 41 THR B N 1
ATOM 1451 C CA . THR B 1 41 ? 2.934 -10.102 -14.883 1 88.88 41 THR B CA 1
ATOM 1452 C C . THR B 1 41 ? 3.457 -9.398 -13.633 1 88.88 41 THR B C 1
ATOM 1454 O O . THR B 1 41 ? 3.795 -8.211 -13.672 1 88.88 41 THR B O 1
ATOM 1457 N N . ALA B 1 42 ? 3.508 -10.188 -12.562 1 92.19 42 ALA B N 1
ATOM 1458 C CA . ALA B 1 42 ? 3.98 -9.609 -11.305 1 92.19 42 ALA B CA 1
ATOM 1459 C C . ALA B 1 42 ? 5.426 -9.141 -11.43 1 92.19 42 ALA B C 1
ATOM 1461 O O . ALA B 1 42 ? 5.785 -8.078 -10.906 1 92.19 42 ALA B O 1
ATOM 1462 N N . PHE B 1 43 ? 6.266 -9.828 -12.141 1 91.56 43 PHE B N 1
ATOM 1463 C CA . PHE B 1 43 ? 7.672 -9.484 -12.297 1 91.56 43 PHE B CA 1
ATOM 1464 C C . PHE B 1 43 ? 7.836 -8.289 -13.227 1 91.56 43 PHE B C 1
ATOM 1466 O O . PHE B 1 43 ? 8.648 -7.398 -12.969 1 91.56 43 PHE B O 1
ATOM 1473 N N . CYS B 1 44 ? 7.047 -8.352 -14.258 1 92.44 44 CYS B N 1
ATOM 1474 C CA . CYS B 1 44 ? 7.066 -7.199 -15.156 1 92.44 44 CYS B CA 1
ATOM 1475 C C . CYS B 1 44 ? 6.605 -5.938 -14.438 1 92.44 44 CYS B C 1
ATOM 1477 O O . CYS B 1 44 ? 7.156 -4.855 -14.656 1 92.44 44 CYS B O 1
ATOM 1479 N N . TYR B 1 45 ? 5.621 -6.125 -13.602 1 94.75 45 TYR B N 1
ATOM 1480 C CA . TYR B 1 45 ? 5.129 -5.004 -12.812 1 94.75 45 TYR B CA 1
ATOM 1481 C C . TYR B 1 45 ? 6.219 -4.465 -11.891 1 94.75 45 TYR B C 1
ATOM 1483 O O . TYR B 1 45 ? 6.43 -3.25 -11.82 1 94.75 45 TYR B O 1
ATOM 1491 N N . LEU B 1 46 ? 6.91 -5.281 -11.25 1 95.56 46 LEU B N 1
ATOM 1492 C CA . LEU B 1 46 ? 7.98 -4.867 -10.344 1 95.56 46 LEU B CA 1
ATOM 1493 C C . LEU B 1 46 ? 9.078 -4.133 -11.109 1 95.56 46 LEU B C 1
ATOM 1495 O O . LEU B 1 46 ? 9.531 -3.07 -10.68 1 95.56 46 LEU B O 1
ATOM 1499 N N . VAL B 1 47 ? 9.477 -4.621 -12.258 1 94.75 47 VAL B N 1
ATOM 1500 C CA . VAL B 1 47 ? 10.523 -4.012 -13.062 1 94.75 47 VAL B CA 1
ATOM 1501 C C . VAL B 1 47 ? 10.086 -2.619 -13.516 1 94.75 47 VAL B C 1
ATOM 1503 O O . VAL B 1 47 ? 10.867 -1.665 -13.445 1 94.75 47 VAL B O 1
ATOM 1506 N N . THR B 1 48 ? 8.844 -2.514 -13.898 1 95.06 48 THR B N 1
ATOM 1507 C CA . THR B 1 48 ? 8.32 -1.236 -14.367 1 95.06 48 THR B CA 1
ATOM 1508 C C . THR B 1 48 ? 8.328 -0.199 -13.25 1 95.06 48 THR B C 1
ATOM 1510 O O . THR B 1 48 ? 8.797 0.925 -13.445 1 95.06 48 THR B O 1
ATOM 1513 N N . ILE B 1 49 ? 7.898 -0.638 -12.102 1 96.81 49 ILE B N 1
ATOM 1514 C CA . ILE B 1 49 ? 7.777 0.311 -11 1 96.81 49 ILE B CA 1
ATOM 1515 C C . ILE B 1 49 ? 9.164 0.67 -10.469 1 96.81 49 ILE B C 1
ATOM 1517 O O . ILE B 1 49 ? 9.422 1.828 -10.133 1 96.81 49 ILE B O 1
ATOM 1521 N N . MET B 1 50 ? 10.062 -0.327 -10.383 1 97 50 MET B N 1
ATOM 1522 C CA . MET B 1 50 ? 11.43 -0.022 -9.961 1 97 50 MET B CA 1
ATOM 1523 C C . MET B 1 50 ? 12.109 0.911 -10.953 1 97 50 MET B C 1
ATOM 1525 O O . MET B 1 50 ? 12.883 1.791 -10.562 1 97 50 MET B O 1
ATOM 1529 N N . GLY B 1 51 ? 11.828 0.701 -12.188 1 95.88 51 GLY B N 1
ATOM 1530 C CA . GLY B 1 51 ? 12.352 1.595 -13.203 1 95.88 51 GLY B CA 1
ATOM 1531 C C . GLY B 1 51 ? 11.844 3.02 -13.062 1 95.88 51 GLY B C 1
ATOM 1532 O O . GLY B 1 51 ? 12.562 3.971 -13.383 1 95.88 51 GLY B O 1
ATOM 1533 N N . LEU B 1 52 ? 10.633 3.145 -12.617 1 95.75 52 LEU B N 1
ATOM 1534 C CA . LEU B 1 52 ? 10.055 4.465 -12.406 1 95.75 52 LEU B CA 1
ATOM 1535 C C . LEU B 1 52 ? 10.562 5.086 -11.109 1 95.75 52 LEU B C 1
ATOM 1537 O O . LEU B 1 52 ? 10.773 6.297 -11.039 1 95.75 52 LEU B O 1
ATOM 1541 N N . ALA B 1 53 ? 10.789 4.227 -10.133 1 97 53 ALA B N 1
ATOM 1542 C CA . ALA B 1 53 ? 11.203 4.691 -8.812 1 97 53 ALA B CA 1
ATOM 1543 C C . ALA B 1 53 ? 12.609 5.281 -8.859 1 97 53 ALA B C 1
ATOM 1545 O O . ALA B 1 53 ? 12.914 6.238 -8.141 1 97 53 ALA B O 1
ATOM 1546 N N . ILE B 1 54 ? 13.438 4.801 -9.664 1 97.69 54 ILE B N 1
ATOM 1547 C CA . ILE B 1 54 ? 14.836 5.215 -9.711 1 97.69 54 ILE B CA 1
ATOM 1548 C C . ILE B 1 54 ? 14.93 6.652 -10.211 1 97.69 54 ILE B C 1
ATOM 1550 O O . ILE B 1 54 ? 15.508 7.516 -9.539 1 97.69 54 ILE B O 1
ATOM 1554 N N . PRO B 1 55 ? 14.367 6.992 -11.359 1 97.56 55 PRO B N 1
ATOM 1555 C CA . PRO B 1 55 ? 14.469 8.391 -11.789 1 97.56 55 PRO B CA 1
ATOM 1556 C C . PRO B 1 55 ? 13.773 9.352 -10.828 1 97.56 55 PRO B C 1
ATOM 1558 O O . PRO B 1 55 ? 14.227 10.484 -10.648 1 97.56 55 PRO B O 1
ATOM 1561 N N . TRP B 1 56 ? 12.664 8.961 -10.289 1 96.69 56 TRP B N 1
ATOM 1562 C CA . TRP B 1 56 ? 11.977 9.82 -9.336 1 96.69 56 TRP B CA 1
ATOM 1563 C C . TRP B 1 56 ? 12.859 10.109 -8.125 1 96.69 56 TRP B C 1
ATOM 1565 O O . TRP B 1 56 ? 13.062 11.273 -7.766 1 96.69 56 TRP B O 1
ATOM 1575 N N . SER B 1 57 ? 13.406 9.117 -7.559 1 96.88 57 SER B N 1
ATOM 1576 C CA . SER B 1 57 ? 14.258 9.281 -6.391 1 96.88 57 SER B CA 1
ATOM 1577 C C . SER B 1 57 ? 15.555 10.008 -6.746 1 96.88 57 SER B C 1
ATOM 1579 O O . SER B 1 57 ? 16.078 10.781 -5.941 1 96.88 57 SER B O 1
ATOM 1581 N N . PHE B 1 58 ? 16.031 9.828 -7.906 1 97.12 58 PHE B N 1
ATOM 1582 C CA . PHE B 1 58 ? 17.25 10.492 -8.352 1 97.12 58 PHE B CA 1
ATOM 1583 C C . PHE B 1 58 ? 17.031 11.992 -8.484 1 97.12 58 PHE B C 1
ATOM 1585 O O . PHE B 1 58 ? 17.859 12.789 -8.039 1 97.12 58 PHE B O 1
ATOM 1592 N N . THR B 1 59 ? 15.969 12.352 -9.031 1 96.38 59 THR B N 1
ATOM 1593 C CA . THR B 1 59 ? 15.641 13.758 -9.195 1 96.38 59 THR B CA 1
ATOM 1594 C C . THR B 1 59 ? 15.5 14.445 -7.84 1 96.38 59 THR B C 1
ATOM 1596 O O . THR B 1 59 ? 16.047 15.523 -7.621 1 96.38 59 THR B O 1
ATOM 1599 N N . LEU B 1 60 ? 14.844 13.773 -6.988 1 95.06 60 LEU B N 1
ATOM 1600 C CA . LEU B 1 60 ? 14.625 14.367 -5.672 1 95.06 60 LEU B CA 1
ATOM 1601 C C . LEU B 1 60 ? 15.922 14.391 -4.867 1 95.06 60 LEU B C 1
ATOM 1603 O O . LEU B 1 60 ? 16.141 15.297 -4.062 1 95.06 60 LEU B O 1
ATOM 1607 N N . ALA B 1 61 ? 16.75 13.43 -5.121 1 95.56 61 ALA B N 1
ATOM 1608 C CA . ALA B 1 61 ? 18.047 13.422 -4.457 1 95.56 61 ALA B CA 1
ATOM 1609 C C . ALA B 1 61 ? 18.875 14.625 -4.883 1 95.56 61 ALA B C 1
ATOM 1611 O O . ALA B 1 61 ? 19.578 15.234 -4.062 1 95.56 61 ALA B O 1
ATOM 1612 N N . ILE B 1 62 ? 18.812 14.945 -6.098 1 95.06 62 ILE B N 1
ATOM 1613 C CA . ILE B 1 62 ? 19.531 16.109 -6.602 1 95.06 62 ILE B CA 1
ATOM 1614 C C . ILE B 1 62 ? 18.984 17.375 -5.949 1 95.06 62 ILE B C 1
ATOM 1616 O O . ILE B 1 62 ? 19.766 18.25 -5.527 1 95.06 62 ILE B O 1
ATOM 1620 N N . VAL B 1 63 ? 17.703 17.484 -5.875 1 92.06 63 VAL B N 1
ATOM 1621 C CA . VAL B 1 63 ? 17.062 18.641 -5.258 1 92.06 63 VAL B CA 1
ATOM 1622 C C . VAL B 1 63 ? 17.469 18.734 -3.789 1 92.06 63 VAL B C 1
ATOM 1624 O O . VAL B 1 63 ? 17.828 19.812 -3.303 1 92.06 63 VAL B O 1
ATOM 1627 N N . ASP B 1 64 ? 17.422 17.641 -3.137 1 92.94 64 ASP B N 1
ATOM 1628 C CA . ASP B 1 64 ? 17.812 17.609 -1.732 1 92.94 64 ASP B CA 1
ATOM 1629 C C . ASP B 1 64 ? 19.281 17.984 -1.567 1 92.94 64 ASP B C 1
ATOM 1631 O O . ASP B 1 64 ? 19.625 18.781 -0.68 1 92.94 64 ASP B O 1
ATOM 1635 N N . GLY B 1 65 ? 20.062 17.438 -2.396 1 92.06 65 GLY B N 1
ATOM 1636 C CA . GLY B 1 65 ? 21.484 17.75 -2.34 1 92.06 65 GLY B CA 1
ATOM 1637 C C . GLY B 1 65 ? 21.781 19.219 -2.594 1 92.06 65 GLY B C 1
ATOM 1638 O O . GLY B 1 65 ? 22.594 19.828 -1.893 1 92.06 65 GLY B O 1
ATOM 1639 N N . TYR B 1 66 ? 21.109 19.734 -3.584 1 91.31 66 TYR B N 1
ATOM 1640 C CA . TYR B 1 66 ? 21.281 21.156 -3.898 1 91.31 66 TYR B CA 1
ATOM 1641 C C . TYR B 1 66 ? 20.828 22.031 -2.736 1 91.31 66 TYR B C 1
ATOM 1643 O O . TYR B 1 66 ? 21.5 22.984 -2.369 1 91.31 66 TYR B O 1
ATOM 1651 N N . SER B 1 67 ? 19.766 21.719 -2.205 1 90.56 67 SER B N 1
ATOM 1652 C CA . SER B 1 67 ? 19.234 22.484 -1.093 1 90.56 67 SER B CA 1
ATOM 1653 C C . SER B 1 67 ? 20.141 22.422 0.124 1 90.56 67 SER B C 1
ATOM 1655 O O . SER B 1 67 ? 20.312 23.406 0.844 1 90.56 67 SER B O 1
ATOM 1657 N N . VAL B 1 68 ? 20.688 21.312 0.394 1 89.31 68 VAL B N 1
ATOM 1658 C CA . VAL B 1 68 ? 21.594 21.156 1.529 1 89.31 68 VAL B CA 1
ATOM 1659 C C . VAL B 1 68 ? 22.875 21.969 1.291 1 89.31 68 VAL B C 1
ATOM 1661 O O . VAL B 1 68 ? 23.406 22.562 2.221 1 89.31 68 VAL B O 1
ATOM 1664 N N . LEU B 1 69 ? 23.312 22 0.099 1 90.94 69 LEU B N 1
ATOM 1665 C CA . LEU B 1 69 ? 24.531 22.719 -0.241 1 90.94 69 LEU B CA 1
ATOM 1666 C C . LEU B 1 69 ? 24.328 24.219 -0.167 1 90.94 69 LEU B C 1
ATOM 1668 O O . LEU B 1 69 ? 25.172 24.953 0.355 1 90.94 69 LEU B O 1
ATOM 1672 N N . VAL B 1 70 ? 23.172 24.719 -0.688 1 88.62 70 VAL B N 1
ATOM 1673 C CA . VAL B 1 70 ? 22.906 26.156 -0.743 1 88.62 70 VAL B CA 1
ATOM 1674 C C . VAL B 1 70 ? 22.219 26.609 0.538 1 88.62 70 VAL B C 1
ATOM 1676 O O . VAL B 1 70 ? 22.172 27.797 0.841 1 88.62 70 VAL B O 1
ATOM 1679 N N . LYS B 1 71 ? 21.781 25.703 1.416 1 83.5 71 LYS B N 1
ATOM 1680 C CA . LYS B 1 71 ? 21.109 26 2.684 1 83.5 71 LYS B CA 1
ATOM 1681 C C . LYS B 1 71 ? 19.828 26.797 2.467 1 83.5 71 LYS B C 1
ATOM 1683 O O . LYS B 1 71 ? 19.547 27.75 3.197 1 83.5 71 LYS B O 1
ATOM 1688 N N . CYS B 1 72 ? 19.125 26.5 1.338 1 79.88 72 CYS B N 1
ATOM 1689 C CA . CYS B 1 72 ? 17.828 27.109 1.058 1 79.88 72 CYS B CA 1
ATOM 1690 C C . CYS B 1 72 ? 16.75 26.031 0.923 1 79.88 72 CYS B C 1
ATOM 1692 O O . CYS B 1 72 ? 16.766 25.25 -0.022 1 79.88 72 CYS B O 1
ATOM 1694 N N . PRO B 1 73 ? 15.961 26.047 1.938 1 74.62 73 PRO B N 1
ATOM 1695 C CA . PRO B 1 73 ? 14.914 25.031 1.894 1 74.62 73 PRO B CA 1
ATOM 1696 C C . PRO B 1 73 ? 13.781 25.391 0.935 1 74.62 73 PRO B C 1
ATOM 1698 O O . PRO B 1 73 ? 13.516 26.562 0.701 1 74.62 73 PRO B O 1
ATOM 1701 N N . ILE B 1 74 ? 13.25 24.359 0.284 1 72.75 74 ILE B N 1
ATOM 1702 C CA . ILE B 1 74 ? 12.086 24.531 -0.577 1 72.75 74 ILE B CA 1
ATOM 1703 C C . ILE B 1 74 ? 10.836 24.688 0.279 1 72.75 74 ILE B C 1
ATOM 1705 O O . ILE B 1 74 ? 10.469 23.781 1.033 1 72.75 74 ILE B O 1
ATOM 1709 N N . ARG B 1 75 ? 10.289 25.859 0.295 1 75.12 75 ARG B N 1
ATOM 1710 C CA . ARG B 1 75 ? 9.148 26.125 1.167 1 75.12 75 ARG B CA 1
ATOM 1711 C C . ARG B 1 75 ? 7.906 26.484 0.354 1 75.12 75 ARG B C 1
ATOM 1713 O O . ARG B 1 75 ? 6.895 26.906 0.91 1 75.12 75 ARG B O 1
ATOM 1720 N N . GLN B 1 76 ? 8 26.125 -0.915 1 83.75 76 GLN B N 1
ATOM 1721 C CA . GLN B 1 76 ? 6.812 26.375 -1.718 1 83.75 76 GLN B CA 1
ATOM 1722 C C . GLN B 1 76 ? 5.793 25.25 -1.56 1 83.75 76 GLN B C 1
ATOM 1724 O O . GLN B 1 76 ? 6.066 24.109 -1.915 1 83.75 76 GLN B O 1
ATOM 1729 N N . PRO B 1 77 ? 4.637 25.562 -1.07 1 84.88 77 PRO B N 1
ATOM 1730 C CA . PRO B 1 77 ? 3.633 24.547 -0.775 1 84.88 77 PRO B CA 1
ATOM 1731 C C . PRO B 1 77 ? 3.209 23.766 -2.016 1 84.88 77 PRO B C 1
ATOM 1733 O O . PRO B 1 77 ? 2.904 22.562 -1.923 1 84.88 77 PRO B O 1
ATOM 1736 N N . GLY B 1 78 ? 3.162 24.375 -3.143 1 87.88 78 GLY B N 1
ATOM 1737 C CA . GLY B 1 78 ? 2.799 23.672 -4.367 1 87.88 78 GLY B CA 1
ATOM 1738 C C . GLY B 1 78 ? 3.768 22.562 -4.734 1 87.88 78 GLY B C 1
ATOM 1739 O O . GLY B 1 78 ? 3.35 21.453 -5.086 1 87.88 78 GLY B O 1
ATOM 1740 N N . ILE B 1 79 ? 5.004 22.922 -4.672 1 87.12 79 ILE B N 1
ATOM 1741 C CA . ILE B 1 79 ? 6.047 21.953 -4.988 1 87.12 79 ILE B CA 1
ATOM 1742 C C . ILE B 1 79 ? 6.039 20.844 -3.953 1 87.12 79 ILE B C 1
ATOM 1744 O O . ILE B 1 79 ? 6.168 19.656 -4.305 1 87.12 79 ILE B O 1
ATOM 1748 N N . LEU B 1 80 ? 5.84 21.156 -2.729 1 88.62 80 LEU B N 1
ATOM 1749 C CA . LEU B 1 80 ? 5.797 20.156 -1.657 1 88.62 80 LEU B CA 1
ATOM 1750 C C . LEU B 1 80 ? 4.613 19.219 -1.839 1 88.62 80 LEU B C 1
ATOM 1752 O O . LEU B 1 80 ? 4.723 18.016 -1.581 1 88.62 80 LEU B O 1
ATOM 1756 N N . LEU B 1 81 ? 3.545 19.781 -2.273 1 88.25 81 LEU B N 1
ATOM 1757 C CA . LEU B 1 81 ? 2.367 18.953 -2.521 1 88.25 81 LEU B CA 1
ATOM 1758 C C . LEU B 1 81 ? 2.635 17.938 -3.631 1 88.25 81 LEU B C 1
ATOM 1760 O O . LEU B 1 81 ? 2.213 16.797 -3.539 1 88.25 81 LEU B O 1
ATOM 1764 N N . ILE B 1 82 ? 3.279 18.328 -4.625 1 90.81 82 ILE B N 1
ATOM 1765 C CA . ILE B 1 82 ? 3.611 17.438 -5.734 1 90.81 82 ILE B CA 1
ATOM 1766 C C . ILE B 1 82 ? 4.555 16.344 -5.246 1 90.81 82 ILE B C 1
ATOM 1768 O O . ILE B 1 82 ? 4.402 15.172 -5.613 1 90.81 82 ILE B O 1
ATOM 1772 N N . ILE B 1 83 ? 5.457 16.656 -4.43 1 91.88 83 ILE B N 1
ATOM 1773 C CA . ILE B 1 83 ? 6.43 15.703 -3.914 1 91.88 83 ILE B CA 1
ATOM 1774 C C . ILE B 1 83 ? 5.73 14.703 -3.004 1 91.88 83 ILE B C 1
ATOM 1776 O O . ILE B 1 83 ? 5.969 13.492 -3.104 1 91.88 83 ILE B O 1
ATOM 1780 N N . VAL B 1 84 ? 4.883 15.203 -2.207 1 89.94 84 VAL B N 1
ATOM 1781 C CA . VAL B 1 84 ? 4.172 14.328 -1.283 1 89.94 84 VAL B CA 1
ATOM 1782 C C . VAL B 1 84 ? 3.279 13.367 -2.064 1 89.94 84 VAL B C 1
ATOM 1784 O O . VAL B 1 84 ? 3.275 12.164 -1.802 1 89.94 84 VAL B O 1
ATOM 1787 N N . LEU B 1 85 ? 2.598 13.828 -2.994 1 89.69 85 LEU B N 1
ATOM 1788 C CA . LEU B 1 85 ? 1.712 13 -3.807 1 89.69 85 LEU B CA 1
ATOM 1789 C C . LEU B 1 85 ? 2.512 12 -4.641 1 89.69 85 LEU B C 1
ATOM 1791 O O . LEU B 1 85 ? 2.145 10.828 -4.734 1 89.69 85 LEU B O 1
ATOM 1795 N N . GLY B 1 86 ? 3.537 12.477 -5.215 1 92.19 86 GLY B N 1
ATOM 1796 C CA . GLY B 1 86 ? 4.402 11.594 -5.992 1 92.19 86 GLY B CA 1
ATOM 1797 C C . GLY B 1 86 ? 5.012 10.484 -5.164 1 92.19 86 GLY B C 1
ATOM 1798 O O . GLY B 1 86 ? 5.008 9.3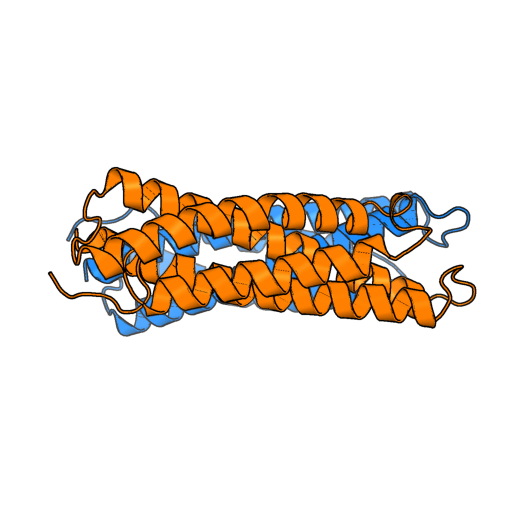2 -5.582 1 92.19 86 GLY B O 1
ATOM 1799 N N . ASP B 1 87 ? 5.477 10.797 -4 1 93.38 87 ASP B N 1
ATOM 1800 C CA . ASP B 1 87 ? 6.051 9.812 -3.098 1 93.38 87 ASP B CA 1
ATOM 1801 C C . ASP B 1 87 ? 4.992 8.812 -2.633 1 93.38 87 ASP B C 1
ATOM 1803 O O . ASP B 1 87 ? 5.258 7.609 -2.545 1 93.38 87 ASP B O 1
ATOM 1807 N N . TRP B 1 88 ? 3.893 9.312 -2.396 1 90.81 88 TRP B N 1
ATOM 1808 C CA . TRP B 1 88 ? 2.816 8.445 -1.92 1 90.81 88 TRP B CA 1
ATOM 1809 C C . TRP B 1 88 ? 2.379 7.473 -3.006 1 90.81 88 TRP B C 1
ATOM 1811 O O . TRP B 1 88 ? 2.217 6.277 -2.746 1 90.81 88 TRP B O 1
ATOM 1821 N N . VAL B 1 89 ? 2.197 7.902 -4.172 1 92.69 89 VAL B N 1
ATOM 1822 C CA . VAL B 1 89 ? 1.794 7.062 -5.297 1 92.69 89 VAL B CA 1
ATOM 1823 C C . VAL B 1 89 ? 2.877 6.023 -5.578 1 92.69 89 VAL B C 1
ATOM 1825 O O . VAL B 1 89 ? 2.58 4.836 -5.73 1 92.69 89 VAL B O 1
ATOM 1828 N N . LEU B 1 90 ? 4.031 6.5 -5.598 1 95.12 90 LEU B N 1
ATOM 1829 C CA . LEU B 1 90 ? 5.133 5.586 -5.891 1 95.12 90 LEU B CA 1
ATOM 1830 C C . LEU B 1 90 ? 5.285 4.547 -4.789 1 95.12 90 LEU B C 1
ATOM 1832 O O . LEU B 1 90 ? 5.492 3.363 -5.066 1 95.12 90 LEU B O 1
ATOM 1836 N N . SER B 1 91 ? 5.199 4.973 -3.596 1 94.88 91 SER B N 1
ATOM 1837 C CA . SER B 1 91 ? 5.301 4.035 -2.482 1 94.88 91 SER B CA 1
ATOM 1838 C C . SER B 1 91 ? 4.188 2.994 -2.533 1 94.88 91 SER B C 1
ATOM 1840 O O . SER B 1 91 ? 4.422 1.812 -2.27 1 94.88 91 SER B O 1
ATOM 1842 N N . THR B 1 92 ? 3.004 3.395 -2.879 1 94.94 92 THR B N 1
ATOM 1843 C CA . THR B 1 92 ? 1.874 2.479 -3.006 1 94.94 92 THR B CA 1
ATOM 1844 C C . THR B 1 92 ? 2.119 1.471 -4.125 1 94.94 92 THR B C 1
ATOM 1846 O O . THR B 1 92 ? 1.88 0.274 -3.951 1 94.94 92 THR B O 1
ATOM 1849 N N . LEU B 1 93 ? 2.627 1.99 -5.184 1 96.12 93 LEU B N 1
ATOM 1850 C CA . LEU B 1 93 ? 2.887 1.121 -6.328 1 96.12 93 LEU B CA 1
ATOM 1851 C C . LEU B 1 93 ? 4.027 0.154 -6.027 1 96.12 93 LEU B C 1
ATOM 1853 O O . LEU B 1 93 ? 3.98 -1.011 -6.43 1 96.12 93 LEU B O 1
ATOM 1857 N N . ILE B 1 94 ? 5.016 0.637 -5.328 1 97.69 94 ILE B N 1
ATOM 1858 C CA . ILE B 1 94 ? 6.141 -0.218 -4.965 1 97.69 94 ILE B CA 1
ATOM 1859 C C . ILE B 1 94 ? 5.66 -1.326 -4.027 1 97.69 94 ILE B C 1
ATOM 1861 O O . ILE B 1 94 ? 6.035 -2.49 -4.191 1 97.69 94 ILE B O 1
ATOM 1865 N N . LEU B 1 95 ? 4.863 -0.95 -3.104 1 97 95 LEU B N 1
ATOM 1866 C CA . LEU B 1 95 ? 4.324 -1.953 -2.191 1 97 95 LEU B CA 1
ATOM 1867 C C . LEU B 1 95 ? 3.502 -2.99 -2.951 1 97 95 LEU B C 1
ATOM 1869 O O . LEU B 1 95 ? 3.631 -4.191 -2.705 1 97 95 LEU B O 1
ATOM 1873 N N . ALA B 1 96 ? 2.709 -2.482 -3.824 1 97 96 ALA B N 1
ATOM 1874 C CA . ALA B 1 96 ? 1.886 -3.379 -4.633 1 97 96 ALA B CA 1
ATOM 1875 C C . ALA B 1 96 ? 2.754 -4.332 -5.449 1 97 96 ALA B C 1
ATOM 1877 O O . ALA B 1 96 ? 2.488 -5.535 -5.496 1 97 96 ALA B O 1
ATOM 1878 N N . ALA B 1 97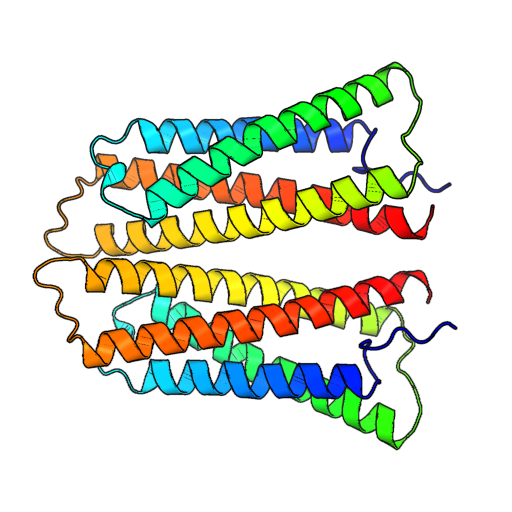 ? 3.729 -3.83 -6.027 1 96.75 97 ALA B N 1
ATOM 1879 C CA . ALA B 1 97 ? 4.617 -4.641 -6.855 1 96.75 97 ALA B CA 1
ATOM 1880 C C . ALA B 1 97 ? 5.383 -5.652 -6.008 1 96.75 97 ALA B C 1
ATOM 1882 O O . ALA B 1 97 ? 5.523 -6.816 -6.395 1 96.75 97 ALA B O 1
ATOM 1883 N N . ALA B 1 98 ? 5.863 -5.207 -4.891 1 97.12 98 ALA B N 1
ATOM 1884 C CA . ALA B 1 98 ? 6.625 -6.082 -4.004 1 97.12 98 ALA B CA 1
ATOM 1885 C C . ALA B 1 98 ? 5.758 -7.223 -3.484 1 97.12 98 ALA B C 1
ATOM 1887 O O . ALA B 1 98 ? 6.18 -8.383 -3.49 1 97.12 98 ALA B O 1
ATOM 1888 N N . CYS B 1 99 ? 4.586 -6.961 -3.104 1 96.62 99 CYS B N 1
ATOM 1889 C CA . CYS B 1 99 ? 3.689 -7.988 -2.582 1 96.62 99 CYS B CA 1
ATOM 1890 C C . CYS B 1 99 ? 3.262 -8.945 -3.686 1 96.62 99 CYS B C 1
ATOM 1892 O O . CYS B 1 99 ? 3.137 -10.148 -3.451 1 96.62 99 CYS B O 1
ATOM 1894 N N . SER B 1 100 ? 3.004 -8.383 -4.84 1 95.5 100 SER B N 1
ATOM 1895 C CA . SER B 1 100 ? 2.656 -9.234 -5.973 1 95.5 100 SER B CA 1
ATOM 1896 C C . SER B 1 100 ? 3.787 -10.203 -6.305 1 95.5 100 SER B C 1
ATOM 1898 O O . SER B 1 100 ? 3.553 -11.398 -6.492 1 95.5 100 SER B O 1
ATOM 1900 N N . THR B 1 101 ? 4.977 -9.719 -6.32 1 94.56 101 THR B N 1
ATOM 1901 C CA . THR B 1 101 ? 6.133 -10.547 -6.645 1 94.56 101 THR B CA 1
ATOM 1902 C C . THR B 1 101 ? 6.395 -11.57 -5.543 1 94.56 101 THR B C 1
ATOM 1904 O O . THR B 1 101 ? 6.652 -12.742 -5.824 1 94.56 101 THR B O 1
ATOM 1907 N N . ALA B 1 102 ? 6.32 -11.109 -4.336 1 94.25 102 ALA B N 1
ATOM 1908 C CA . ALA B 1 102 ? 6.547 -12.016 -3.209 1 94.25 102 ALA B CA 1
ATOM 1909 C C . ALA B 1 102 ? 5.547 -13.164 -3.217 1 94.25 102 ALA B C 1
ATOM 1911 O O . ALA B 1 102 ? 5.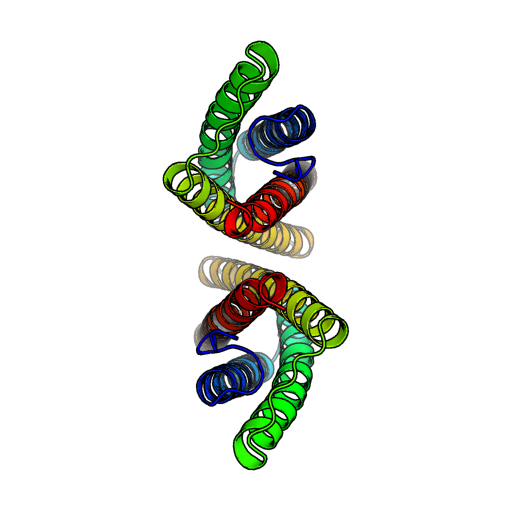906 -14.312 -2.922 1 94.25 102 ALA B O 1
ATOM 1912 N N . SER B 1 103 ? 4.352 -12.938 -3.582 1 93.44 103 SER B N 1
ATOM 1913 C CA . SER B 1 103 ? 3.328 -13.977 -3.576 1 93.44 103 SER B CA 1
ATOM 1914 C C . SER B 1 103 ? 3.539 -14.961 -4.715 1 93.44 103 SER B C 1
ATOM 1916 O O . SER B 1 103 ? 3.346 -16.172 -4.543 1 93.44 103 SER B O 1
ATOM 1918 N N . VAL B 1 104 ? 3.893 -14.453 -5.859 1 90.69 104 VAL B N 1
ATOM 1919 C CA . VAL B 1 104 ? 4.148 -15.32 -7.004 1 90.69 104 VAL B CA 1
ATOM 1920 C C . VAL B 1 104 ? 5.352 -16.219 -6.715 1 90.69 104 VAL B C 1
ATOM 1922 O O . VAL B 1 104 ? 5.32 -17.406 -7.004 1 90.69 104 VAL B O 1
ATOM 1925 N N . VAL B 1 105 ? 6.355 -15.633 -6.145 1 90.19 105 VAL B N 1
ATOM 1926 C CA . VAL B 1 105 ? 7.543 -16.406 -5.82 1 90.19 105 VAL B CA 1
ATOM 1927 C C . VAL B 1 105 ? 7.191 -17.5 -4.801 1 90.19 105 VAL B C 1
ATOM 1929 O O . VAL B 1 105 ? 7.668 -18.625 -4.898 1 90.19 105 VAL B O 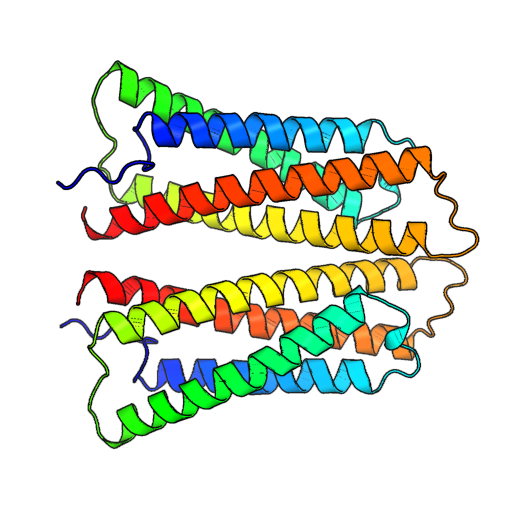1
ATOM 1932 N N . ASP B 1 106 ? 6.41 -17.203 -3.877 1 89.62 106 ASP B N 1
ATOM 1933 C CA . ASP B 1 106 ? 5.965 -18.172 -2.879 1 89.62 106 ASP B CA 1
ATOM 1934 C C . ASP B 1 106 ? 5.223 -19.328 -3.535 1 89.62 106 ASP B C 1
ATOM 1936 O O . ASP B 1 106 ? 5.414 -20.484 -3.158 1 89.62 106 ASP B O 1
ATOM 1940 N N . LEU B 1 107 ? 4.41 -19.016 -4.465 1 87 107 LEU B N 1
ATOM 1941 C CA . LEU B 1 107 ? 3.67 -20.047 -5.176 1 87 107 LEU B CA 1
ATOM 1942 C C . LEU B 1 107 ? 4.609 -20.906 -6.008 1 87 107 LEU B C 1
ATOM 1944 O O . LEU B 1 107 ? 4.48 -22.141 -6.027 1 87 107 LEU B O 1
ATOM 1948 N N . LEU B 1 108 ? 5.543 -20.266 -6.621 1 84.44 108 LEU B N 1
ATOM 1949 C CA . LEU B 1 108 ? 6.48 -21 -7.473 1 84.44 108 LEU B CA 1
ATOM 1950 C C . LEU B 1 108 ? 7.383 -21.906 -6.641 1 84.44 108 LEU B C 1
ATOM 1952 O O . LEU B 1 108 ? 7.781 -22.969 -7.098 1 84.44 108 LEU B O 1
ATOM 1956 N N . LEU B 1 109 ? 7.609 -21.5 -5.484 1 84.31 109 LEU B N 1
ATOM 1957 C CA . LEU B 1 109 ? 8.461 -22.281 -4.602 1 84.31 109 LEU B CA 1
ATOM 1958 C C . LEU B 1 109 ? 7.711 -23.484 -4.043 1 84.31 109 LEU B C 1
ATOM 1960 O O . LEU B 1 109 ? 8.312 -24.531 -3.779 1 84.31 109 LEU B O 1
ATOM 1964 N N . HIS B 1 110 ? 6.434 -23.422 -3.912 1 80.12 110 HIS B N 1
ATOM 1965 C CA . HIS B 1 110 ? 5.672 -24.469 -3.244 1 80.12 110 HIS B CA 1
ATOM 1966 C C . HIS B 1 110 ? 4.938 -25.344 -4.254 1 80.12 110 HIS B C 1
ATOM 1968 O O . HIS B 1 110 ? 4.422 -26.406 -3.9 1 80.12 110 HIS B O 1
ATOM 1974 N N . THR B 1 111 ? 4.828 -24.828 -5.402 1 75.31 111 THR B N 1
ATOM 1975 C CA . THR B 1 111 ? 4.172 -25.672 -6.398 1 75.31 111 THR B CA 1
ATOM 1976 C C . THR B 1 111 ? 5.125 -26.75 -6.902 1 75.31 111 THR B C 1
ATOM 1978 O O . THR B 1 111 ? 6.242 -26.453 -7.324 1 75.31 111 THR B O 1
ATOM 1981 N N . ASN B 1 112 ? 4.734 -28.016 -6.586 1 66.25 112 ASN B N 1
ATOM 1982 C CA . ASN B 1 112 ? 5.477 -29.156 -7.094 1 66.25 112 ASN B CA 1
ATOM 1983 C C . ASN B 1 112 ? 5.504 -29.172 -8.617 1 66.25 112 ASN B C 1
ATOM 1985 O O . ASN B 1 112 ? 4.457 -29.109 -9.266 1 66.25 112 ASN B O 1
ATOM 1989 N N . GLY B 1 113 ? 6.684 -29 -9.234 1 62.69 113 GLY B N 1
ATOM 1990 C CA . GLY B 1 113 ? 6.848 -29.016 -10.68 1 62.69 113 GLY B CA 1
ATOM 1991 C C . GLY B 1 113 ? 7.043 -27.641 -11.273 1 62.69 113 GLY B C 1
ATOM 1992 O O . GLY B 1 113 ? 6.871 -27.453 -12.477 1 62.69 113 GLY B O 1
ATOM 1993 N N . SER B 1 114 ? 7.074 -26.75 -10.359 1 62.72 114 SER B N 1
ATOM 1994 C CA . SER B 1 114 ? 7.305 -25.391 -10.859 1 62.72 114 SER B CA 1
ATOM 1995 C C . SER B 1 114 ? 8.586 -25.312 -11.68 1 62.72 114 SER B C 1
ATOM 1997 O O . SER B 1 114 ? 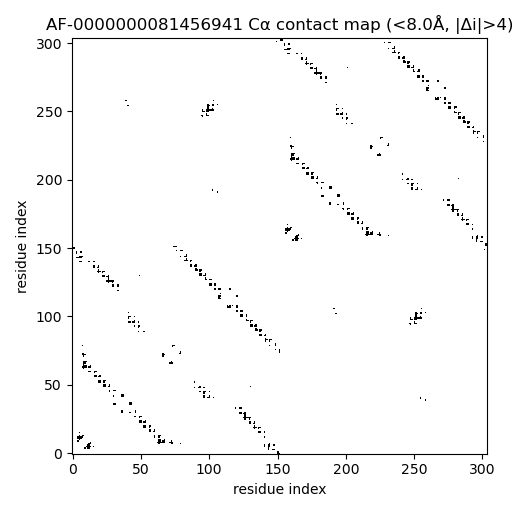9.57 -26 -11.375 1 62.72 114 SER B O 1
ATOM 1999 N N . PRO B 1 115 ? 8.328 -24.75 -12.883 1 66.88 115 PRO B N 1
ATOM 2000 C CA . PRO B 1 115 ? 9.484 -24.625 -13.773 1 66.88 115 PRO B CA 1
ATOM 2001 C C . PRO B 1 115 ? 10.562 -23.688 -13.219 1 66.88 115 PRO B C 1
ATOM 2003 O O . PRO B 1 115 ? 11.555 -23.422 -13.898 1 66.88 115 PRO B O 1
ATOM 2006 N N . CYS B 1 116 ? 10.367 -23.312 -11.977 1 72.5 116 CYS B N 1
ATOM 2007 C CA . CYS B 1 116 ? 11.336 -22.328 -11.508 1 72.5 116 CYS B CA 1
ATOM 2008 C C . CYS B 1 116 ? 12.43 -22.984 -10.68 1 72.5 116 CYS B C 1
ATOM 2010 O O . CYS B 1 116 ? 12.172 -23.469 -9.57 1 72.5 116 CYS B O 1
ATOM 2012 N N . PRO B 1 117 ? 13.617 -23.047 -11.312 1 77.56 117 PRO B N 1
ATOM 2013 C CA . PRO B 1 117 ? 14.742 -23.562 -10.531 1 77.56 117 PRO B CA 1
ATOM 2014 C C . PRO B 1 117 ? 14.977 -22.781 -9.242 1 77.56 117 PRO B C 1
ATOM 2016 O O . PRO B 1 117 ? 14.727 -21.578 -9.203 1 77.56 117 PRO B O 1
ATOM 2019 N N . PRO B 1 118 ? 15.305 -23.484 -8.172 1 78.19 118 PRO B N 1
ATOM 2020 C CA . PRO B 1 118 ? 15.469 -22.844 -6.863 1 78.19 118 PRO B CA 1
ATOM 2021 C C . PRO B 1 118 ? 16.391 -21.625 -6.906 1 78.19 118 PRO B C 1
ATOM 2023 O O . PRO B 1 118 ? 16.172 -20.656 -6.191 1 78.19 118 PRO B O 1
ATOM 2026 N N . LYS B 1 119 ? 17.469 -21.641 -7.703 1 81.06 119 LYS B N 1
ATOM 2027 C CA . LYS B 1 119 ? 18.406 -20.516 -7.789 1 81.06 119 LYS B CA 1
ATOM 2028 C C . LYS B 1 119 ? 17.719 -19.266 -8.352 1 81.06 119 LYS B C 1
ATOM 2030 O O . LYS B 1 119 ? 17.906 -18.172 -7.844 1 81.06 119 LYS B O 1
ATOM 2035 N N . ILE B 1 120 ? 16.938 -19.453 -9.328 1 80.75 120 ILE B N 1
ATOM 2036 C CA . ILE B 1 120 ? 16.234 -18.344 -9.969 1 80.75 120 ILE B CA 1
ATOM 2037 C C . ILE B 1 120 ? 15.125 -17.828 -9.039 1 80.75 120 ILE B C 1
ATOM 2039 O O . ILE B 1 120 ? 14.945 -16.625 -8.883 1 80.75 120 ILE B O 1
ATOM 2043 N N . CYS B 1 121 ? 14.547 -18.688 -8.344 1 83.81 121 CYS B N 1
ATOM 2044 C CA . CYS B 1 121 ? 13.484 -18.297 -7.422 1 83.81 121 CYS B CA 1
ATOM 2045 C C . CYS B 1 121 ? 14.047 -17.516 -6.246 1 83.81 121 CYS B C 1
ATOM 2047 O O . CYS B 1 121 ? 13.406 -16.578 -5.754 1 83.81 121 CYS B O 1
ATOM 2049 N N . SER B 1 122 ? 15.203 -17.953 -5.863 1 87.81 122 SER B N 1
ATOM 2050 C CA . SER B 1 122 ? 15.836 -17.219 -4.777 1 87.81 122 SER B CA 1
ATOM 2051 C C . SER B 1 122 ? 16.172 -15.789 -5.199 1 87.81 122 SER B C 1
ATOM 2053 O O . SER B 1 122 ? 16.062 -14.852 -4.402 1 87.81 122 SER B O 1
ATOM 2055 N N . ARG B 1 123 ? 16.578 -15.562 -6.379 1 89.25 123 ARG B N 1
ATOM 2056 C CA . ARG B 1 123 ? 16.875 -14.234 -6.906 1 89.25 123 ARG B CA 1
ATOM 2057 C C . ARG B 1 123 ? 15.625 -13.359 -6.906 1 89.25 123 ARG B C 1
ATOM 2059 O O . ARG B 1 123 ? 15.688 -12.18 -6.562 1 89.25 123 ARG B O 1
ATOM 2066 N N . TYR B 1 124 ? 14.531 -13.93 -7.273 1 89.81 124 TYR B N 1
ATOM 2067 C CA . TYR B 1 124 ? 13.273 -13.188 -7.281 1 89.81 124 TYR B CA 1
ATOM 2068 C C . TYR B 1 124 ? 12.844 -12.828 -5.863 1 89.81 124 TYR B C 1
ATOM 2070 O O . TYR B 1 124 ? 12.305 -11.742 -5.633 1 89.81 124 TYR B O 1
ATOM 2078 N N . GLN B 1 125 ? 13.195 -13.742 -4.992 1 92.44 125 GLN B N 1
ATOM 2079 C CA . GLN B 1 125 ? 12.875 -13.461 -3.594 1 92.44 125 GLN B CA 1
ATOM 2080 C C . GLN B 1 125 ? 13.688 -12.289 -3.066 1 92.44 125 GLN B C 1
ATOM 2082 O O . GLN B 1 125 ? 13.164 -11.43 -2.352 1 92.44 125 GLN B O 1
ATOM 2087 N N . ILE B 1 126 ? 14.883 -12.242 -3.371 1 94.56 126 ILE B N 1
ATOM 2088 C CA . ILE B 1 126 ? 15.75 -11.156 -2.945 1 94.56 126 ILE B CA 1
ATOM 2089 C C . ILE B 1 126 ? 15.305 -9.852 -3.604 1 94.56 126 ILE B C 1
ATOM 2091 O O . ILE B 1 126 ? 15.312 -8.789 -2.971 1 94.56 126 ILE B O 1
ATOM 2095 N N . SER B 1 127 ? 14.945 -9.984 -4.867 1 94.81 127 SER B N 1
ATOM 2096 C CA . SER B 1 127 ? 14.438 -8.805 -5.559 1 94.81 127 SER B CA 1
ATOM 2097 C C . SER B 1 127 ? 13.219 -8.227 -4.848 1 94.81 127 SER B C 1
ATOM 2099 O O . SER B 1 127 ? 13.125 -7.016 -4.648 1 94.81 127 SER B O 1
ATOM 2101 N N . ALA B 1 128 ? 12.352 -9.086 -4.457 1 95.44 128 ALA B N 1
ATOM 2102 C CA . ALA B 1 128 ? 11.164 -8.633 -3.729 1 95.44 128 ALA B CA 1
ATOM 2103 C C . ALA B 1 128 ? 11.547 -7.996 -2.395 1 95.44 128 ALA B C 1
ATOM 2105 O O . ALA B 1 128 ? 10.984 -6.973 -2.004 1 95.44 128 ALA B O 1
ATOM 2106 N N . ALA B 1 129 ? 12.469 -8.578 -1.729 1 96.94 129 ALA B N 1
ATOM 2107 C CA . ALA B 1 129 ? 12.914 -8.039 -0.447 1 96.94 129 ALA B CA 1
ATOM 2108 C C . ALA B 1 129 ? 13.5 -6.641 -0.612 1 96.94 129 ALA B C 1
ATOM 2110 O O . ALA B 1 129 ? 13.234 -5.75 0.201 1 96.94 129 ALA B O 1
ATOM 2111 N N . MET B 1 130 ? 14.219 -6.457 -1.625 1 97.94 130 MET B N 1
ATOM 2112 C CA . MET B 1 130 ? 14.805 -5.152 -1.906 1 97.94 130 MET B CA 1
ATOM 2113 C C . MET B 1 130 ? 13.727 -4.129 -2.23 1 97.94 130 MET B C 1
ATOM 2115 O O . MET B 1 130 ? 13.828 -2.961 -1.847 1 97.94 130 MET B O 1
ATOM 2119 N N . ALA B 1 131 ? 12.773 -4.59 -2.938 1 97.75 131 ALA B N 1
ATOM 2120 C CA . ALA B 1 131 ? 11.656 -3.699 -3.252 1 97.75 131 ALA B CA 1
ATOM 2121 C C . ALA B 1 131 ? 10.922 -3.271 -1.986 1 97.75 131 ALA B C 1
ATOM 2123 O O . ALA B 1 131 ? 10.508 -2.117 -1.864 1 97.75 131 ALA B O 1
ATOM 2124 N N . PHE B 1 132 ? 10.773 -4.148 -0.984 1 97.88 132 PHE B N 1
ATOM 2125 C CA . PHE B 1 132 ? 10.141 -3.807 0.284 1 97.88 132 PHE B CA 1
ATOM 2126 C C . PHE B 1 132 ? 10.953 -2.762 1.034 1 97.88 132 PHE B C 1
ATOM 2128 O O . PHE B 1 132 ? 10.398 -1.85 1.645 1 97.88 132 PHE B O 1
ATOM 2135 N N . LEU B 1 133 ? 12.172 -2.92 0.931 1 97.62 133 LEU B N 1
ATOM 2136 C CA . LEU B 1 133 ? 13.039 -1.948 1.589 1 97.62 133 LEU B CA 1
ATOM 2137 C C . LEU B 1 133 ? 12.922 -0.581 0.923 1 97.62 133 LEU B C 1
ATOM 2139 O O . LEU B 1 133 ? 12.875 0.445 1.605 1 97.62 133 LEU B O 1
ATOM 2143 N N . SER B 1 134 ? 12.867 -0.595 -0.384 1 97.56 134 SER B N 1
ATOM 2144 C CA . SER B 1 134 ? 12.664 0.655 -1.109 1 97.56 134 SER B CA 1
ATOM 2145 C C . SER B 1 134 ? 11.328 1.292 -0.749 1 97.56 134 SER B C 1
ATOM 2147 O O . SER B 1 134 ? 11.234 2.512 -0.598 1 97.56 134 SER B O 1
ATOM 2149 N N . TRP B 1 135 ? 10.352 0.469 -0.645 1 97 135 TRP B N 1
ATOM 2150 C CA . TRP B 1 135 ? 9.039 0.957 -0.242 1 97 135 TRP B CA 1
ATOM 2151 C C . TRP B 1 135 ? 9.102 1.609 1.135 1 97 135 TRP B C 1
ATOM 2153 O O . TRP B 1 135 ? 8.531 2.684 1.345 1 97 135 TRP B O 1
ATOM 2163 N N . PHE B 1 136 ? 9.766 0.991 2.086 1 95.62 136 PHE B N 1
ATOM 2164 C CA . PHE B 1 136 ? 9.867 1.497 3.451 1 95.62 136 PHE B CA 1
ATOM 2165 C C . PHE B 1 136 ? 10.508 2.879 3.471 1 95.62 136 PHE B C 1
ATOM 2167 O O . PHE B 1 136 ? 10.039 3.779 4.168 1 95.62 136 PHE B O 1
ATOM 2174 N N . LEU B 1 137 ? 11.461 3.068 2.736 1 95.81 137 LEU B N 1
ATOM 2175 C CA . LEU B 1 137 ? 12.148 4.352 2.678 1 95.81 137 LEU B CA 1
ATOM 2176 C C . LEU B 1 137 ? 11.289 5.402 1.985 1 95.81 137 LEU B C 1
ATOM 2178 O O . LEU B 1 137 ? 11.25 6.559 2.41 1 95.81 137 LEU B O 1
ATOM 2182 N N . SER B 1 138 ? 10.609 4.953 0.911 1 94.38 138 SER B N 1
ATOM 2183 C CA . SER B 1 138 ? 9.734 5.875 0.195 1 94.38 138 SER B CA 1
ATOM 2184 C C . SER B 1 138 ? 8.562 6.309 1.062 1 94.38 138 SER B C 1
ATOM 2186 O O . SER B 1 138 ? 8.156 7.473 1.03 1 94.38 138 SER B O 1
ATOM 2188 N N . MET B 1 139 ? 8.102 5.391 1.844 1 92.38 139 MET B N 1
ATOM 2189 C CA . MET B 1 139 ? 7.004 5.711 2.75 1 92.38 139 MET B CA 1
ATOM 2190 C C . MET B 1 139 ? 7.457 6.684 3.834 1 92.38 139 MET B C 1
ATOM 2192 O O . MET B 1 139 ? 6.738 7.629 4.168 1 92.38 139 MET B O 1
ATOM 2196 N N . ALA B 1 140 ? 8.57 6.457 4.332 1 91.25 140 ALA B N 1
ATOM 2197 C CA . ALA B 1 140 ? 9.125 7.367 5.328 1 91.25 140 ALA B CA 1
ATOM 2198 C C . ALA B 1 140 ? 9.273 8.773 4.762 1 91.25 140 ALA B C 1
ATOM 2200 O O . ALA B 1 140 ? 8.898 9.758 5.406 1 91.25 140 ALA B O 1
ATOM 2201 N N . SER B 1 141 ? 9.75 8.844 3.568 1 91.31 141 SER B N 1
ATOM 2202 C CA . SER B 1 141 ? 9.906 10.141 2.922 1 91.31 141 SER B CA 1
ATOM 2203 C C . SER B 1 141 ? 8.562 10.836 2.74 1 91.31 141 SER B C 1
ATOM 2205 O O . SER B 1 141 ? 8.438 12.039 2.967 1 91.31 141 SER B O 1
ATOM 2207 N N . SER B 1 142 ? 7.59 10.141 2.338 1 88.94 142 SER B N 1
ATOM 2208 C CA . SER B 1 142 ? 6.258 10.703 2.127 1 88.94 142 SER B CA 1
ATOM 2209 C C . SER B 1 142 ? 5.656 11.203 3.436 1 88.94 142 SER B C 1
ATOM 2211 O O . SER B 1 142 ? 5.035 12.266 3.473 1 88.94 142 SER B O 1
ATOM 2213 N N . LEU B 1 143 ? 5.852 10.477 4.449 1 84.19 143 LEU B N 1
ATOM 2214 C CA . LEU B 1 143 ? 5.293 10.852 5.746 1 84.19 143 LEU B CA 1
ATOM 2215 C C . LEU B 1 143 ? 5.957 12.117 6.281 1 84.19 143 LEU B C 1
ATOM 2217 O O . LEU B 1 143 ? 5.285 12.992 6.828 1 84.19 143 LEU B O 1
ATOM 2221 N N . PHE B 1 144 ? 7.25 12.227 6.133 1 87.38 144 PHE B N 1
ATOM 2222 C CA . PHE B 1 144 ? 7.969 13.406 6.602 1 87.38 144 PHE B CA 1
ATOM 2223 C C . PHE B 1 144 ? 7.52 14.648 5.84 1 87.38 144 PHE B C 1
ATOM 2225 O O . PHE B 1 144 ? 7.32 15.711 6.434 1 87.38 144 PHE B O 1
ATOM 2232 N N . ASN B 1 145 ? 7.371 14.477 4.633 1 87.25 145 ASN B N 1
ATOM 2233 C CA . ASN B 1 145 ? 6.941 15.617 3.826 1 87.25 145 ASN B CA 1
ATOM 2234 C C . ASN B 1 145 ? 5.484 15.977 4.094 1 87.25 145 ASN B C 1
ATOM 2236 O O . ASN B 1 145 ? 5.105 17.141 4.035 1 87.25 145 ASN B O 1
ATOM 2240 N N . LEU B 1 146 ? 4.699 14.992 4.34 1 82.31 146 LEU B N 1
ATOM 2241 C CA . LEU B 1 146 ? 3.299 15.234 4.672 1 82.31 146 LEU B CA 1
ATOM 2242 C C . LEU B 1 146 ? 3.178 15.984 5.996 1 82.31 146 LEU B C 1
ATOM 2244 O O . LEU B 1 146 ? 2.299 16.828 6.152 1 82.31 146 LEU B O 1
ATOM 2248 N N . TRP B 1 147 ? 4.012 15.664 6.859 1 79.75 147 TRP B N 1
ATOM 2249 C CA . TRP B 1 147 ? 4.023 16.344 8.148 1 79.75 147 TRP B CA 1
ATOM 2250 C C . TRP B 1 147 ? 4.441 17.797 8 1 79.75 147 TRP B C 1
ATOM 2252 O O . TRP B 1 147 ? 3.979 18.656 8.75 1 79.75 147 TRP B O 1
ATOM 2262 N N . LEU B 1 148 ? 5.172 18.109 7.082 1 80.88 148 LEU B N 1
ATOM 2263 C CA . LEU B 1 148 ? 5.676 19.469 6.855 1 80.88 148 LEU B CA 1
ATOM 2264 C C . LEU B 1 148 ? 4.645 20.312 6.117 1 80.88 148 LEU B C 1
ATOM 2266 O O . LEU B 1 148 ? 4.594 21.531 6.301 1 80.88 148 LEU B O 1
ATOM 2270 N N . LEU B 1 149 ? 3.764 19.781 5.414 1 79.94 149 LEU B N 1
ATOM 2271 C CA . LEU B 1 149 ? 2.859 20.453 4.496 1 79.94 149 LEU B CA 1
ATOM 2272 C C . LEU B 1 149 ? 1.92 21.391 5.246 1 79.94 149 LEU B C 1
ATOM 2274 O O . LEU B 1 149 ? 1.744 22.547 4.852 1 79.94 149 LEU B O 1
ATOM 2278 N N . PRO B 1 150 ? 1.378 21.094 6.363 1 73.69 150 PRO B N 1
ATOM 2279 C CA . PRO B 1 150 ? 0.49 22.031 7.059 1 73.69 150 PRO B CA 1
ATOM 2280 C C . PRO B 1 150 ? 1.248 23.156 7.75 1 73.69 150 PRO B C 1
ATOM 2282 O O . PRO B 1 150 ? 0.652 24.172 8.109 1 73.69 150 PRO B O 1
ATOM 2285 N N . SER B 1 151 ? 2.447 23.031 7.957 1 72.38 151 SER B N 1
ATOM 2286 C CA . SER B 1 151 ? 3.229 24.031 8.664 1 72.38 151 SER B CA 1
ATOM 2287 C C . SER B 1 151 ? 3.711 25.125 7.711 1 72.38 151 SER B C 1
ATOM 2289 O O . SER B 1 151 ? 4.273 26.141 8.148 1 72.38 151 SER B O 1
ATOM 2291 N N . LEU B 1 152 ? 3.41 24.875 6.473 1 73.69 152 LEU B N 1
ATOM 2292 C CA . LEU B 1 152 ? 3.824 25.906 5.512 1 73.69 152 LEU B CA 1
ATOM 2293 C C . LEU B 1 152 ? 2.684 26.875 5.219 1 73.69 152 LEU B C 1
ATOM 2295 O O . LEU B 1 152 ? 1.511 26.5 5.305 1 73.69 152 LEU B O 1
#

Nearest PDB structures (foldseek):
  8qae-assembly1_A  TM=5.174E-01  e=5.216E-01  synthetic construct
  4djh-assembly2_A-2  TM=3.731E-01  e=9.802E-01  Homo sapiens
  7f23-assembly1_F  TM=3.958E-01  e=3.298E+00  Homo sapiens
  8qad-assembly1_A  TM=2.801E-01  e=1.445E+00  synthetic construct
  7jvp-assembly1_R  TM=4.180E-01  e=5.104E+00  Homo sapiens

InterPro domains:
  IPR006702 Casparian strip membrane protein domain [PF04535] (8-137)
  IPR045009 CASP-like protein 5 [PTHR32021] (1-151)

Foldseek 3Di:
DPDQPLAQQHPNVLVLLVLLLVLLVLLLVLLVVADPQVVDPLSVLSNVLSVVSNVLSVVSSVRNVVSNVVVNDDPDLVVLVVLLVVLVVSLVSLVVSLVSLCVVLVCLVPDDPRPDDPVSSVSSNSSSVSSVSSSVSSVVSSVSSVVCNVVD/DPDQALAQQHPNVLVLLVLLLVLLVLLLVLLVVAPCQVVDPLSVLSNVLSVVSNVLSVVSSVRNVVSNVVVNDDPDLVVLVVLLVVLVVSLVSLVVSLVSLCVVLVCLVPDDPRPDDPVSSVSSNSSSVSSVSSSVSSVVSSVSSVVCNVVD

Sequence (304 aa):
MDDVPGSVGTSASFSLRLGQIIFSSASLLFMSLGVEFYSYTAFCYLVTIMGLAIPWSFTLAIVDGYSVLVKCPIRQPGILLIIVLGDWVLSTLILAAACSTASVVDLLLHTNGSPCPPKICSRYQISAAMAFLSWFLSMASSLFNLWLLPSLMDDVPGSVGTSASFSLRLGQIIFSSASLLFMSLGVEFYSYTAFCYLVTIMGLAIPWSFTLAIVDGYSVLVKCPIRQPGILLIIVLGDWVLSTLILAAACSTASVVDLLLHTNGSPCPPKICSRYQISAAMAFLSWFLSMASSLFNLWLLPSL

Radius of gyration: 20.94 Å; Cα contacts (8 Å, |Δi|>4): 465; chains: 2; bounding box: 50×56×40 Å

Solvent-accessible surface area (backbone atoms only — not comparable to full-atom values): 14707 Å² total; per-residue (Å²): 128,87,80,55,85,28,15,76,26,27,71,54,26,28,52,37,25,50,48,28,32,51,25,21,49,49,16,39,50,39,42,62,74,42,92,67,42,84,79,34,69,39,47,47,44,32,44,53,46,31,59,52,47,33,57,54,29,49,54,51,28,50,52,11,47,49,15,50,73,69,71,49,67,78,72,52,62,67,63,50,49,51,50,27,50,50,29,45,53,49,22,52,49,33,42,34,23,21,31,12,30,46,37,43,47,52,48,41,70,68,40,89,80,41,89,55,52,68,71,59,45,50,34,46,48,50,14,22,51,26,28,47,52,20,21,52,38,31,44,51,42,21,50,32,34,52,66,46,55,77,77,95,125,88,79,57,85,27,16,76,27,26,70,54,25,28,52,38,24,50,48,28,32,52,26,22,49,48,17,41,51,40,42,63,73,42,91,66,39,84,79,35,69,38,48,47,46,32,43,51,46,30,59,51,47,34,59,53,29,50,54,50,28,51,50,11,48,49,16,50,73,69,70,49,69,77,73,52,63,68,63,50,48,52,51,30,51,51,30,45,52,50,23,52,49,33,42,34,22,22,30,14,32,45,36,44,46,52,46,41,71,66,40,88,81,42,89,54,52,67,72,60,45,51,34,46,49,51,15,24,52,26,27,48,52,20,21,52,36,32,44,52,42,21,51,32,34,51,65,45,55,79,75,97

Secondary structure (DSSP, 8-state):
----TTSTTSHHHHHHHHHHHHHHHHHHHHHHT-SSGGG-HHHHHHHHHHHHHHHHHHHHHHHHHHHHHHT-----HHHHHHHHHHHHHHHHHHHHHHHHHHHHHHHHHHSTT-S--HHHHHHHHHHHHHHHHHHHHHHHHHHHHHHHGGG-/----TTSTTSHHHHHHHHHHHHHHHHHHHHHHT-TTGGG-HHHHHHHHHHHHHHHHHHHHHHHHHHHHHHT-----HHHHHHHHHHHHHHHHHHHHHHHHHHHHHHHHHHSTT-S--HHHHHHHHHHHHHHHHHHHHHHHHHHHHHHHGGG-